Protein 1VL1 (pdb70)

CATH classification: 3.40.50.1360

Nearest PDB structures (foldseek):
  1vl1-assembly1_A  TM=1.005E+00  e=1.651E-48  Thermotoga maritima
  1y89-assembly1_B  TM=8.669E-01  e=1.149E-19  Vibrio cholerae O1 biovar El Tor str. N16961
  3nwp-assembly2_B  TM=8.724E-01  e=1.592E-18  Shewanella baltica OS223
  3lhi-assembly1_A  TM=8.347E-01  e=4.182E-16  Neisseria gonorrhoeae FA 1090
  3lwd-assembly1_A-2  TM=8.384E-01  e=3.255E-16  Chromohalobacter israelensis DSM 3043

Solvent-accessible surface area: 10159 Å² total; per-residue (Å²): 175,61,46,59,71,136,22,158,129,44,10,33,105,60,0,12,80,66,0,80,46,35,4,64,88,4,13,152,135,67,103,98,0,12,0,0,2,6,10,36,230,18,2,30,52,0,0,76,36,9,10,106,50,199,16,47,26,97,64,0,26,7,0,0,0,8,0,48,66,18,91,43,114,26,105,72,0,9,36,84,40,0,46,84,25,3,19,75,102,7,195,17,53,104,59,12,23,23,79,0,26,13,96,54,86,34,89,110,0,6,74,69,2,20,150,54,5,127,101,29,21,136,57,4,1,0,0,2,0,13,6,7,76,78,0,38,1,11,0,0,40,85,64,130,15,1,101,65,119,63,21,6,14,82,14,113,78,19,32,131,30,111,28,38,5,0,0,0,0,12,104,2,0,50,31,0,34,37,0,10,0,0,0,81,13,173,93,41,50,66,38,8,57,50,12,105,150,97,48,74,28,11,1,50,69,0,102,13,104,103,61,2,13,8,4,2,2,138

Radius of gyration: 15.94 Å; Cα contacts (8 Å, |Δi|>4): 458; chains: 1; bounding box: 30×39×43 Å

B-factor: mean 25.53, std 5.27, range [14.95, 61.48]

Secondary structure (DSSP, 8-state):
-EEEEEESS-HHHHHHHHHHHHHHHHHHH-S-EEEEE--STTHHHHHHHHTTS---GGGEEEEESEEESS-TTSTT-HHHHHIIIIITTS---GGGEE---TTS-HHHHHHHHHHHHHHH-SS-SEEEE---TTS-BTTB-SHHHHT-SSSEEE-SSBTTTTB-EEEE-HHHHTT-SEEEEEEESHHHHHHHHHHHTT---GGGG---SSEEEEEEE-

Sequence (218 aa):
KTVIYLLEDGYVDFVVEKIRTKMEKLLEEKDKIFVVLAGGRTPLPVYEKLAEQKFPWNRIHFFLSDERYVPLDSDQSNFRNINEVLFSRAKIPSGNVHYVDTSLPIEKACCEKYEREIRSATDQFDLAILGMGPDGHVASIFDLETGNKDNLVTFTDPSGDPKVPRVTLTFRALNTSLYVLFLIRGKEKINRLTEILKDTPLPAYFVRGKEKTVWFVGK

InterPro domains:
  IPR005900 6-phosphogluconolactonase, DevB-type [TIGR01198] (7-219)
  IPR005900 6-phosphogluconolactonase, DevB-type [cd01400] (14-218)
  IPR006148 Glucosamine/galactosamine-6-phosphate isomerase [PF01182] (14-216)
  IPR037171 NagB/RpiA transferase-like [SSF100950] (12-218)
  IPR039104 6-phosphogluconolactonase [PTHR11054] (20-219)

Foldseek 3Di:
DEAEAEDADPQLVVVLVVVVVLVVVVVVPDQAAEEEEEADDFCLSNQLVNQVDDDPQQRYAYEYQKFFLDDCCDPRTRNNSSCVRHVVRHVHDPLRYAYFDSVDDQVVSQVVSLVSVVVVDPAHAEYEWEADLQLDTFPCQDLCQQPDPGQKDKDQQDDVVRGIMIGGHLVNQASYQEYEYEEEDDSVVVVVVCLVVVNVRPNVSGAHPNYYYYRYYD

Structure (mmCIF, N/CA/C/O backbone):
data_1VL1
#
_entry.id   1VL1
#
_cell.length_a   37.733
_cell.length_b   75.146
_cell.length_c   148.443
_cell.angle_alpha   90.00
_cell.angle_beta   90.00
_cell.angle_gamma   90.00
#
_symmetry.space_group_name_H-M   'C 2 2 21'
#
loop_
_entity.id
_entity.type
_entity.pdbx_description
1 polymer 6-phosphogluconolactonase
2 non-polymer 'CITRIC ACID'
3 water water
#
loop_
_atom_site.group_PDB
_atom_site.id
_atom_site.type_symbol
_atom_site.label_atom_id
_atom_site.label_alt_id
_atom_site.label_comp_id
_atom_site.label_asym_id
_atom_site.label_entity_id
_atom_site.label_seq_id
_atom_site.pdbx_PDB_ins_code
_atom_site.Cartn_x
_atom_site.Cartn_y
_atom_site.Cartn_z
_atom_site.occupancy
_atom_site.B_iso_or_equiv
_atom_site.auth_seq_id
_atom_site.auth_comp_id
_atom_site.auth_asym_id
_atom_site.auth_atom_id
_atom_site.pdbx_PDB_model_num
ATOM 1 N N . LYS A 1 15 ? -9.050 18.899 31.279 1.00 34.34 3 LYS A N 1
ATOM 2 C CA . LYS A 1 15 ? -8.428 19.766 32.301 1.00 33.72 3 LYS A CA 1
ATOM 3 C C . LYS A 1 15 ? -7.043 20.214 31.805 1.00 30.92 3 LYS A C 1
ATOM 4 O O . LYS A 1 15 ? -6.584 19.814 30.724 1.00 31.58 3 LYS A O 1
ATOM 10 N N . THR A 1 16 ? -6.414 21.082 32.592 1.00 28.02 4 THR A N 1
ATOM 11 C CA . THR A 1 16 ? -5.062 21.548 32.321 1.00 26.05 4 THR A CA 1
ATOM 12 C C . THR A 1 16 ? -4.200 21.135 33.508 1.00 24.05 4 THR A C 1
ATOM 13 O O . THR A 1 16 ? -4.636 21.269 34.655 1.00 23.10 4 THR A O 1
ATOM 17 N N . VAL A 1 17 ? -2.988 20.668 33.223 1.00 21.35 5 VAL A N 1
ATOM 18 C CA . VAL A 1 17 ? -1.990 20.349 34.246 1.00 20.27 5 VAL A CA 1
ATOM 19 C C . VAL A 1 17 ? -0.742 21.179 33.950 1.00 20.61 5 VAL A C 1
ATOM 20 O O . VAL A 1 17 ? -0.369 21.316 32.800 1.00 21.78 5 VAL A O 1
ATOM 24 N N . ILE A 1 18 ? -0.177 21.819 34.989 1.00 18.14 6 ILE A N 1
ATOM 25 C CA . ILE A 1 18 ? 1.065 22.569 34.888 1.00 19.17 6 ILE A CA 1
ATOM 26 C C . ILE A 1 18 ? 2.102 21.966 35.848 1.00 18.97 6 ILE A C 1
ATOM 27 O O . ILE A 1 18 ? 1.855 21.831 37.019 1.00 18.62 6 ILE A O 1
ATOM 32 N N . TYR A 1 19 ? 3.249 21.566 35.276 1.00 19.25 7 TYR A N 1
ATOM 33 C CA . TYR A 1 19 ? 4.401 21.090 36.025 1.00 20.13 7 TYR A CA 1
ATOM 34 C C . TYR A 1 19 ? 5.393 22.217 36.103 1.00 20.94 7 TYR A C 1
ATOM 35 O O . TYR A 1 19 ? 5.782 22.709 35.045 1.00 19.17 7 TYR A O 1
ATOM 44 N N . LEU A 1 20 ? 5.815 22.573 37.308 1.00 21.97 8 LEU A N 1
ATOM 45 C CA . LEU A 1 20 ? 6.814 23.599 37.553 1.00 22.93 8 LEU A CA 1
ATOM 46 C C . LEU A 1 20 ? 8.084 22.874 37.963 1.00 23.67 8 LEU A C 1
ATOM 47 O O . LEU A 1 20 ? 8.118 22.222 39.008 1.00 22.07 8 LEU A O 1
ATOM 52 N N . LEU A 1 21 ? 9.116 23.018 37.138 1.00 25.71 9 LEU A N 1
ATOM 53 C CA . LEU A 1 21 ? 10.362 22.280 37.251 1.00 28.26 9 LEU A CA 1
ATOM 54 C C . LEU A 1 21 ? 11.531 23.241 37.508 1.00 29.84 9 LEU A C 1
ATOM 55 O O . LEU A 1 21 ? 11.639 24.289 36.880 1.00 30.09 9 LEU A O 1
ATOM 60 N N . GLU A 1 22 ? 12.405 22.817 38.391 1.00 32.04 10 GLU A N 1
ATOM 61 C CA . GLU A 1 22 ? 13.532 23.610 38.885 1.00 34.04 10 GLU A CA 1
ATOM 62 C C . GLU A 1 22 ? 14.869 23.065 38.379 1.00 34.12 10 GLU A C 1
ATOM 63 O O . GLU A 1 22 ? 15.900 23.764 38.431 1.00 35.68 10 GLU A O 1
ATOM 69 N N . ASP A 1 23 ? 14.858 21.800 37.970 1.00 32.47 11 ASP A N 1
ATOM 70 C CA . ASP A 1 23 ? 16.053 21.048 37.686 1.00 31.16 11 ASP A CA 1
ATOM 71 C C . ASP A 1 23 ? 15.680 19.824 36.852 1.00 29.62 11 ASP A C 1
ATOM 72 O O . ASP A 1 23 ? 14.584 19.301 36.978 1.00 30.15 11 ASP A O 1
ATOM 77 N N . GLY A 1 24 ? 16.569 19.375 35.979 1.00 27.24 12 GLY A N 1
ATOM 78 C CA . GLY A 1 24 ? 16.296 18.220 35.126 1.00 26.36 12 GLY A CA 1
ATOM 79 C C . GLY A 1 24 ? 15.143 18.392 34.144 1.00 25.61 12 GLY A C 1
ATOM 80 O O . GLY A 1 24 ? 14.434 17.425 33.839 1.00 23.65 12 GLY A O 1
ATOM 81 N N . TYR A 1 25 ? 15.015 19.590 33.577 1.00 24.52 13 TYR A N 1
ATOM 82 C CA . TYR A 1 25 ? 13.852 19.920 32.746 1.00 24.26 13 TYR A CA 1
ATOM 83 C C . TYR A 1 25 ? 13.739 18.960 31.573 1.00 24.34 13 TYR A C 1
ATOM 84 O O . TYR A 1 25 ? 12.712 18.307 31.370 1.00 24.52 13 TYR A O 1
ATOM 93 N N . VAL A 1 26 ? 14.780 18.921 30.744 1.00 24.25 14 VAL A N 1
ATOM 94 C CA . VAL A 1 26 ? 14.706 18.135 29.546 1.00 24.09 14 VAL A CA 1
ATOM 95 C C . VAL A 1 26 ? 14.437 16.664 29.841 1.00 24.18 14 VAL A C 1
ATOM 96 O O . VAL A 1 26 ? 13.603 16.052 29.171 1.00 23.28 14 VAL A O 1
ATOM 100 N N . ASP A 1 27 ? 15.177 16.082 30.785 1.00 24.16 15 ASP A N 1
ATOM 101 C CA . ASP A 1 27 ? 14.969 14.682 31.146 1.00 25.31 15 ASP A CA 1
ATOM 102 C C . ASP A 1 27 ? 13.539 14.399 31.601 1.00 24.63 15 ASP A C 1
ATOM 103 O O . ASP A 1 27 ? 12.957 13.423 31.200 1.00 24.60 15 ASP A O 1
ATOM 108 N N . PHE A 1 28 ? 12.966 15.299 32.386 1.00 23.93 16 PHE A N 1
ATOM 109 C CA . PHE A 1 28 ? 11.612 15.102 32.876 1.00 23.65 16 PHE A CA 1
ATOM 110 C C . PHE A 1 28 ? 10.624 15.142 31.732 1.00 23.45 16 PHE A C 1
ATOM 111 O O . PHE A 1 28 ? 9.749 14.272 31.604 1.00 24.89 16 PHE A O 1
ATOM 119 N N . VAL A 1 29 ? 10.738 16.155 30.885 1.00 22.82 17 VAL A N 1
ATOM 120 C CA . VAL A 1 29 ? 9.856 16.247 29.737 1.00 21.63 17 VAL A CA 1
ATOM 121 C C . VAL A 1 29 ? 9.951 15.021 28.806 1.00 23.21 17 VAL A C 1
ATOM 122 O O . VAL A 1 29 ? 8.951 14.469 28.349 1.00 23.44 17 VAL A O 1
ATOM 126 N N . VAL A 1 30 ? 11.161 14.608 28.511 1.00 23.04 18 VAL A N 1
ATOM 127 C CA . VAL A 1 30 ? 11.339 13.481 27.610 1.00 23.66 18 VAL A CA 1
ATOM 128 C C . VAL A 1 30 ? 10.672 12.228 28.206 1.00 23.48 18 VAL A C 1
ATOM 129 O O . VAL A 1 30 ? 9.994 11.514 27.501 1.00 24.22 18 VAL A O 1
ATOM 133 N N . GLU A 1 31 ? 10.836 12.003 29.498 1.00 24.77 19 GLU A N 1
ATOM 134 C CA . GLU A 1 31 ? 10.227 10.850 30.193 1.00 24.13 19 GLU A CA 1
ATOM 135 C C . GLU A 1 31 ? 8.689 10.888 30.116 1.00 25.02 19 GLU A C 1
ATOM 136 O O . GLU A 1 31 ? 8.044 9.875 29.873 1.00 24.17 19 GLU A O 1
ATOM 142 N N . LYS A 1 32 ? 8.100 12.063 30.339 1.00 25.12 20 LYS A N 1
ATOM 143 C CA . LYS A 1 32 ? 6.653 12.219 30.223 1.00 25.87 20 LYS A CA 1
ATOM 144 C C . LYS A 1 32 ? 6.164 11.958 28.806 1.00 25.24 20 LYS A C 1
ATOM 145 O O . LYS A 1 32 ? 5.147 11.280 28.596 1.00 24.45 20 LYS A O 1
ATOM 151 N N . ILE A 1 33 ? 6.895 12.480 27.824 1.00 25.02 21 ILE A N 1
ATOM 152 C CA . ILE A 1 33 ? 6.529 12.259 26.424 1.00 25.54 21 ILE A CA 1
ATOM 153 C C . ILE A 1 33 ? 6.707 10.788 26.063 1.00 25.25 21 ILE A C 1
ATOM 154 O O . ILE A 1 33 ? 5.843 10.163 25.438 1.00 25.41 21 ILE A O 1
ATOM 159 N N . ARG A 1 34 ? 7.813 10.220 26.468 1.00 26.84 22 ARG A N 1
ATOM 160 C CA . ARG A 1 34 ? 8.022 8.798 26.221 1.00 27.01 22 ARG A CA 1
ATOM 161 C C . ARG A 1 34 ? 6.846 7.975 26.723 1.00 26.95 22 ARG A C 1
ATOM 162 O O . ARG A 1 34 ? 6.330 7.101 25.996 1.00 26.13 22 ARG A O 1
ATOM 170 N N . THR A 1 35 ? 6.466 8.212 27.982 1.00 26.32 23 THR A N 1
ATOM 171 C CA . THR A 1 35 ? 5.402 7.439 28.620 1.00 26.61 23 THR A CA 1
ATOM 172 C C . THR A 1 35 ? 4.092 7.554 27.858 1.00 26.44 23 THR A C 1
ATOM 173 O O . THR A 1 35 ? 3.411 6.543 27.631 1.00 26.97 23 THR A O 1
ATOM 177 N N . LYS A 1 36 ? 3.778 8.774 27.431 1.00 26.42 24 LYS A N 1
ATOM 178 C CA . LYS A 1 36 ? 2.542 9.032 26.702 1.00 27.35 24 LYS A CA 1
ATOM 179 C C . LYS A 1 36 ? 2.528 8.360 25.351 1.00 27.35 24 LYS A C 1
ATOM 180 O O . LYS A 1 36 ? 1.538 7.757 24.975 1.00 27.55 24 LYS A O 1
ATOM 186 N N . MET A 1 37 ? 3.638 8.475 24.629 1.00 26.48 25 MET A N 1
ATOM 187 C CA . MET A 1 37 ? 3.765 7.878 23.313 1.00 26.12 25 MET A CA 1
ATOM 188 C C . MET A 1 37 ? 3.673 6.371 23.420 1.00 24.57 25 MET A C 1
ATOM 189 O O . MET A 1 37 ? 3.038 5.717 22.608 1.00 26.00 25 MET A O 1
ATOM 194 N N . GLU A 1 38 ? 4.321 5.798 24.419 1.00 24.52 26 GLU A N 1
ATOM 195 C CA . GLU A 1 38 ? 4.233 4.356 24.624 1.00 24.32 26 GLU A CA 1
ATOM 196 C C . GLU A 1 38 ? 2.810 3.895 24.973 1.00 24.52 26 GLU A C 1
ATOM 197 O O . GLU A 1 38 ? 2.348 2.854 24.488 1.00 22.27 26 GLU A O 1
ATOM 203 N N . LYS A 1 39 ? 2.107 4.664 25.794 1.00 24.17 27 LYS A N 1
ATOM 204 C CA . LYS A 1 39 ? 0.691 4.378 26.054 1.00 26.12 27 LYS A CA 1
ATOM 205 C C . LYS A 1 39 ? -0.148 4.421 24.757 1.00 24.18 27 LYS A C 1
ATOM 206 O O . LYS A 1 39 ? -0.957 3.535 24.501 1.00 27.13 27 LYS A O 1
ATOM 212 N N . LEU A 1 40 ? 0.091 5.429 23.936 1.00 24.57 28 LEU A N 1
ATOM 213 C CA . LEU A 1 40 ? -0.676 5.612 22.707 1.00 23.49 28 LEU A CA 1
ATOM 214 C C . LEU A 1 40 ? -0.470 4.388 21.826 1.00 24.60 28 LEU A C 1
ATOM 215 O O . LEU A 1 40 ? -1.422 3.810 21.325 1.00 24.04 28 LEU A O 1
ATOM 220 N N . LEU A 1 41 ? 0.780 3.944 21.728 1.00 23.95 29 LEU A N 1
ATOM 221 C CA . LEU A 1 41 ? 1.118 2.771 20.912 1.00 25.18 29 LEU A CA 1
ATOM 222 C C . LEU A 1 41 ? 0.606 1.438 21.435 1.00 26.18 29 LEU A C 1
ATOM 223 O O . LEU A 1 41 ? 0.535 0.474 20.677 1.00 25.16 29 LEU A O 1
ATOM 228 N N . GLU A 1 42 ? 0.227 1.339 22.713 1.00 28.02 30 GLU A N 1
ATOM 229 C CA . GLU A 1 42 ? -0.431 0.130 23.204 1.00 29.96 30 GLU A CA 1
ATOM 230 C C . GLU A 1 42 ? -1.847 0.038 22.649 1.00 29.86 30 GLU A C 1
ATOM 231 O O . GLU A 1 42 ? -2.387 -1.053 22.501 1.00 31.34 30 GLU A O 1
ATOM 237 N N . GLU A 1 43 ? -2.431 1.195 22.361 1.00 29.83 31 GLU A N 1
ATOM 238 C CA . GLU A 1 43 ? -3.825 1.324 21.961 1.00 30.87 31 GLU A CA 1
ATOM 239 C C . GLU A 1 43 ? -4.034 1.337 20.446 1.00 30.02 31 GLU A C 1
ATOM 240 O O . GLU A 1 43 ? -5.079 0.892 19.959 1.00 29.30 31 GLU A O 1
ATOM 246 N N . LYS A 1 44 ? -3.058 1.890 19.716 1.00 28.22 32 LYS A N 1
ATOM 247 C CA . LYS A 1 44 ? -3.202 2.219 18.302 1.00 28.42 32 LYS A CA 1
ATOM 248 C C . LYS A 1 44 ? -1.993 1.802 17.504 1.00 26.96 32 LYS A C 1
ATOM 249 O O . LYS A 1 44 ? -0.868 1.983 17.937 1.00 26.62 32 LYS A O 1
ATOM 255 N N . ASP A 1 45 ? -2.228 1.359 16.289 1.00 25.86 33 ASP A N 1
ATOM 256 C CA . ASP A 1 45 ? -1.165 0.897 15.410 1.00 26.46 33 ASP A CA 1
ATOM 257 C C . ASP A 1 45 ? -0.289 2.066 14.997 1.00 25.28 33 ASP A C 1
ATOM 258 O O . ASP A 1 45 ? 0.930 1.934 14.982 1.00 26.39 33 ASP A O 1
ATOM 263 N N . LYS A 1 46 ? -0.900 3.198 14.667 1.00 23.31 34 LYS A N 1
ATOM 264 C CA . LYS A 1 46 ? -0.150 4.380 14.225 1.00 23.11 34 LYS A CA 1
ATOM 265 C C . LYS A 1 46 ? -0.510 5.555 15.112 1.00 21.86 34 LYS A C 1
ATOM 266 O O . LYS A 1 46 ? -1.669 5.704 15.506 1.00 22.13 34 LYS A O 1
ATOM 272 N N . ILE A 1 47 ? 0.463 6.379 15.415 1.00 20.08 35 ILE A N 1
ATOM 273 C CA . ILE A 1 47 ? 0.162 7.600 16.148 1.00 21.27 35 ILE A CA 1
ATOM 274 C C . ILE A 1 47 ? 0.621 8.813 15.350 1.00 21.41 35 ILE A C 1
ATOM 275 O O . ILE A 1 47 ? 1.561 8.710 14.520 1.00 20.34 35 ILE A O 1
ATOM 280 N N . PHE A 1 48 ? -0.019 9.965 15.618 1.00 19.27 36 PHE A N 1
ATOM 281 C CA . PHE A 1 48 ? 0.202 11.164 14.852 1.00 19.68 36 PHE A CA 1
ATOM 282 C C . PHE A 1 48 ? 0.568 12.285 15.796 1.00 20.25 36 PHE A C 1
ATOM 283 O O . PHE A 1 48 ? -0.207 12.599 16.736 1.00 22.89 36 PHE A O 1
ATOM 291 N N . VAL A 1 49 ? 1.761 12.815 15.576 1.00 20.96 37 VAL A N 1
ATOM 292 C CA . VAL A 1 49 ? 2.399 13.797 16.471 1.00 21.01 37 VAL A CA 1
ATOM 293 C C . VAL A 1 49 ? 2.760 15.106 15.750 1.00 22.14 37 VAL A C 1
ATOM 294 O O . VAL A 1 49 ? 3.478 15.107 14.775 1.00 22.64 37 VAL A O 1
ATOM 298 N N . VAL A 1 50 ? 2.260 16.242 16.277 1.00 21.84 38 VAL A N 1
ATOM 299 C CA . VAL A 1 50 ? 2.554 17.594 15.794 1.00 21.97 38 VAL A CA 1
ATOM 300 C C . VAL A 1 50 ? 3.742 18.143 16.599 1.00 22.77 38 VAL A C 1
ATOM 301 O O . VAL A 1 50 ? 3.776 17.972 17.835 1.00 22.34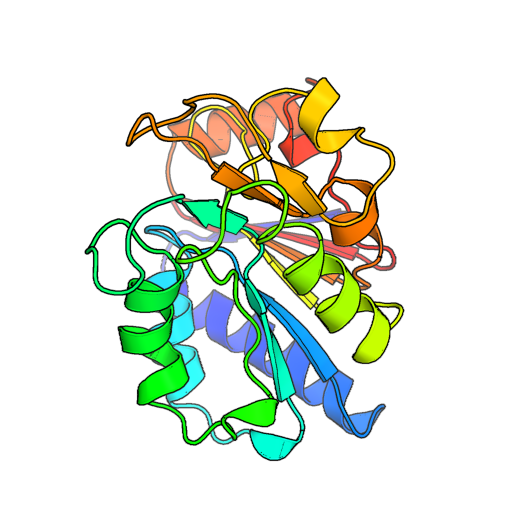 38 VAL A O 1
ATOM 305 N N . LEU A 1 51 ? 4.728 18.704 15.894 1.00 22.51 39 LEU A N 1
ATOM 306 C CA . LEU A 1 51 ? 5.938 19.268 16.522 1.00 22.39 39 LEU A CA 1
ATOM 307 C C . LEU A 1 51 ? 6.132 20.741 16.167 1.00 23.24 39 LEU A C 1
ATOM 308 O O . LEU A 1 51 ? 6.157 21.091 14.987 1.00 23.39 39 LEU A O 1
ATOM 313 N N . ALA A 1 52 ? 6.337 21.582 17.191 1.00 22.84 40 ALA A N 1
ATOM 314 C CA . ALA A 1 52 ? 6.815 22.936 17.019 1.00 23.58 40 ALA A CA 1
ATOM 315 C C . ALA A 1 52 ? 8.330 22.907 16.888 1.00 23.57 40 ALA A C 1
ATOM 316 O O . ALA A 1 52 ? 9.021 22.025 17.436 1.00 24.74 40 ALA A O 1
ATOM 318 N N . GLY A 1 53 ? 8.889 23.911 16.229 1.00 23.92 41 GLY A N 1
ATOM 319 C CA . GLY A 1 53 ? 10.320 24.149 16.320 1.00 24.51 41 GLY A CA 1
ATOM 320 C C . GLY A 1 53 ? 10.637 25.039 17.527 1.00 25.15 41 GLY A C 1
ATOM 321 O O . GLY A 1 53 ? 9.866 25.115 18.496 1.00 26.21 41 GLY A O 1
ATOM 322 N N . GLY A 1 54 ? 11.785 25.677 17.490 1.00 26.36 42 GLY A N 1
ATOM 323 C CA . GLY A 1 54 ? 12.180 26.653 18.486 1.00 26.81 42 GLY A CA 1
ATOM 324 C C . GLY A 1 54 ? 13.106 26.134 19.547 1.00 26.65 42 GLY A C 1
ATOM 325 O O . GLY A 1 54 ? 13.364 24.946 19.662 1.00 25.16 42 GLY A O 1
ATOM 326 N N . ARG A 1 55 ? 13.573 27.055 20.363 1.00 26.93 43 ARG A N 1
ATOM 327 C CA . ARG A 1 55 ? 14.704 26.768 21.231 1.00 28.84 43 ARG A CA 1
ATOM 328 C C . ARG A 1 55 ? 14.389 25.814 22.337 1.00 27.01 43 ARG A C 1
ATOM 329 O O . ARG A 1 55 ? 15.291 25.144 22.813 1.00 27.66 43 ARG A O 1
ATOM 337 N N . THR A 1 56 ? 13.132 25.750 22.782 1.00 26.40 44 THR A N 1
ATOM 338 C CA . THR A 1 56 ? 12.823 24.814 23.849 1.00 24.89 44 THR A CA 1
ATOM 339 C C . THR A 1 56 ? 12.527 23.371 23.422 1.00 23.65 44 THR A C 1
ATOM 340 O O . THR A 1 56 ? 13.049 22.465 24.048 1.00 23.92 44 THR A O 1
ATOM 344 N N . PRO A 1 57 ? 11.675 23.132 22.433 1.00 22.96 45 PRO A N 1
ATOM 345 C CA . PRO A 1 57 ? 11.444 21.771 21.956 1.00 23.46 45 PRO A CA 1
ATOM 346 C C . PRO A 1 57 ? 12.666 21.039 21.376 1.00 23.21 45 PRO A C 1
ATOM 347 O O . PRO A 1 57 ? 12.775 19.827 21.515 1.00 22.36 45 PRO A O 1
ATOM 351 N N . LEU A 1 58 ? 13.546 21.752 20.699 1.00 24.44 46 LEU A N 1
ATOM 352 C CA . LEU A 1 58 ? 14.610 21.060 19.962 1.00 23.92 46 LEU A CA 1
ATOM 353 C C . LEU A 1 58 ? 15.482 20.159 20.840 1.00 23.21 46 LEU A C 1
ATOM 354 O O . LEU A 1 58 ? 15.713 18.990 20.457 1.00 22.72 46 LEU A O 1
ATOM 359 N N . PRO A 1 59 ? 15.959 20.619 22.003 1.00 23.42 47 PRO A N 1
ATOM 360 C CA . PRO A 1 59 ? 16.727 19.745 22.876 1.00 22.83 47 PRO A CA 1
ATOM 361 C C . PRO A 1 59 ? 15.932 18.548 23.352 1.00 22.05 47 PRO A C 1
ATOM 362 O O . PRO A 1 59 ? 16.502 17.490 23.582 1.00 22.06 47 PRO A O 1
ATOM 366 N N . VAL A 1 60 ? 14.634 18.726 23.559 1.00 22.29 48 VAL A N 1
ATOM 367 C CA . VAL A 1 60 ? 13.775 17.593 23.889 1.00 21.51 48 VAL A CA 1
ATOM 368 C C . VAL A 1 60 ? 13.716 16.564 22.770 1.00 21.89 48 VAL A C 1
ATOM 369 O O . VAL A 1 60 ? 13.894 15.378 22.987 1.00 21.79 48 VAL A O 1
ATOM 373 N N . TYR A 1 61 ? 13.555 17.020 21.544 1.00 21.15 49 TYR A N 1
ATOM 374 C CA . TYR A 1 61 ? 13.542 16.101 20.379 1.00 20.99 49 TYR A CA 1
ATOM 375 C C . TYR A 1 61 ? 14.850 15.360 20.247 1.00 21.48 49 TYR A C 1
ATOM 376 O O . TYR A 1 61 ? 14.882 14.163 19.848 1.00 21.64 49 TYR A O 1
ATOM 385 N N . GLU A 1 62 ? 15.935 16.059 20.542 1.00 22.46 50 GLU A N 1
ATOM 386 C CA . GLU A 1 62 ? 17.284 15.490 20.398 1.00 24.09 50 GLU A CA 1
ATOM 387 C C . GLU A 1 62 ? 17.425 14.229 21.276 1.00 22.72 50 GLU A C 1
ATOM 388 O O . GLU A 1 62 ? 17.998 13.242 20.849 1.00 21.73 50 GLU A O 1
ATOM 394 N N . LYS A 1 63 ? 16.859 14.277 22.493 1.00 22.54 51 LYS A N 1
ATOM 395 C CA . LYS A 1 63 ? 16.878 13.124 23.408 1.00 23.65 51 LYS A CA 1
ATOM 396 C C . LYS A 1 63 ? 15.810 12.105 23.020 1.00 23.62 51 LYS A C 1
ATOM 397 O O . LYS A 1 63 ? 16.098 10.907 23.100 1.00 24.17 51 LYS A O 1
ATOM 400 N N . LEU A 1 64 ? 14.633 12.560 22.578 1.00 24.11 52 LEU A N 1
ATOM 401 C CA . LEU A 1 64 ? 13.576 11.624 22.108 1.00 24.78 52 LEU A CA 1
ATOM 402 C C . LEU A 1 64 ? 14.078 10.756 20.971 1.00 24.49 52 LEU A C 1
ATOM 403 O O . LEU A 1 64 ? 13.785 9.570 20.905 1.00 24.71 52 LEU A O 1
ATOM 408 N N . ALA A 1 65 ? 14.904 11.340 20.103 1.00 22.32 53 ALA A N 1
ATOM 409 C CA . ALA A 1 65 ? 15.445 10.609 18.954 1.00 22.57 53 ALA A CA 1
ATOM 410 C C . ALA A 1 65 ? 16.269 9.409 19.339 1.00 22.54 53 ALA A C 1
ATOM 411 O O . ALA A 1 65 ? 16.469 8.518 18.511 1.00 23.48 53 ALA A O 1
ATOM 413 N N . GLU A 1 66 ? 16.753 9.406 20.570 1.00 22.96 54 GLU A N 1
ATOM 414 C CA . GLU A 1 66 ? 17.588 8.346 21.092 1.00 25.11 54 GLU A CA 1
ATOM 415 C C . GLU A 1 66 ? 16.782 7.201 21.727 1.00 24.69 54 GLU A C 1
ATOM 416 O O . GLU A 1 66 ? 17.350 6.165 22.052 1.00 25.65 54 GLU A O 1
ATOM 422 N N . GLN A 1 67 ? 15.467 7.367 21.874 1.00 25.04 55 GLN A N 1
ATOM 423 C CA . GLN A 1 67 ? 14.654 6.353 22.542 1.00 25.03 55 GLN A CA 1
ATOM 424 C C . GLN A 1 67 ? 14.373 5.218 21.546 1.00 24.51 55 GLN A C 1
ATOM 425 O O . GLN A 1 67 ? 14.320 5.469 20.356 1.00 25.91 55 GLN A O 1
ATOM 431 N N . LYS A 1 68 ? 14.163 3.998 22.035 1.00 23.71 56 LYS A N 1
ATOM 432 C CA . LYS A 1 68 ? 13.821 2.856 21.190 1.00 23.88 56 LYS A CA 1
ATOM 433 C C . LYS A 1 68 ? 12.288 2.835 21.060 1.00 23.57 56 LYS A C 1
ATOM 434 O O . LYS A 1 68 ? 11.576 2.207 21.839 1.00 23.81 56 LYS A O 1
ATOM 440 N N . PHE A 1 69 ? 11.811 3.578 20.077 1.00 22.87 57 PHE A N 1
ATOM 441 C CA . PHE A 1 69 ? 10.418 3.535 19.610 1.00 22.54 57 PHE A CA 1
ATOM 442 C C . PHE A 1 69 ? 10.345 2.751 18.317 1.00 21.26 57 PHE A C 1
ATOM 443 O O . PHE A 1 69 ? 11.378 2.603 17.594 1.00 19.89 57 PHE A O 1
ATOM 451 N N . PRO A 1 70 ? 9.165 2.209 17.998 1.00 20.25 58 PRO A N 1
ATOM 452 C CA . PRO A 1 70 ? 8.950 1.661 16.688 1.00 20.00 58 PRO A CA 1
ATOM 453 C C . PRO A 1 70 ? 8.616 2.824 15.754 1.00 19.78 58 PRO A C 1
ATOM 454 O O . PRO A 1 70 ? 7.453 3.153 15.549 1.00 18.91 58 PRO A O 1
ATOM 458 N N . TRP A 1 71 ? 9.646 3.462 15.198 1.00 19.51 59 TRP A N 1
ATOM 459 C CA . TRP A 1 71 ? 9.454 4.723 14.494 1.00 20.20 59 TRP A CA 1
ATOM 460 C C . TRP A 1 71 ? 8.565 4.625 13.292 1.00 18.25 59 TRP A C 1
ATOM 461 O O . TRP A 1 71 ? 8.024 5.654 12.877 1.00 21.04 59 TRP A O 1
ATOM 472 N N . ASN A 1 72 ? 8.531 3.473 12.643 1.00 18.03 60 ASN A N 1
ATOM 473 C CA . ASN A 1 72 ? 7.591 3.258 11.543 1.00 18.83 60 ASN A CA 1
ATOM 474 C C . ASN A 1 72 ? 6.126 3.431 11.905 1.00 18.72 60 ASN A C 1
ATOM 475 O O . ASN A 1 72 ? 5.295 3.576 11.022 1.00 19.43 60 ASN A O 1
ATOM 480 N N . ARG A 1 73 ? 5.797 3.396 13.186 1.00 18.24 61 ARG A N 1
ATOM 481 C CA . ARG A 1 73 ? 4.389 3.558 13.640 1.00 17.90 61 ARG A CA 1
ATOM 482 C C . ARG A 1 73 ? 4.133 4.989 14.071 1.00 19.25 61 ARG A C 1
ATOM 483 O O . ARG A 1 73 ? 3.031 5.321 14.502 1.00 20.81 61 ARG A O 1
ATOM 491 N N . ILE A 1 74 ? 5.126 5.863 13.970 1.00 19.27 62 ILE A N 1
ATOM 492 C CA . ILE A 1 74 ? 4.952 7.237 14.429 1.00 18.68 62 ILE A CA 1
ATOM 493 C C . ILE A 1 74 ? 5.029 8.212 13.283 1.00 20.90 62 ILE A C 1
ATOM 494 O O . ILE A 1 74 ? 6.008 8.218 12.554 1.00 20.00 62 ILE A O 1
ATOM 499 N N . HIS A 1 75 ? 3.970 9.003 13.100 1.00 21.26 63 HIS A N 1
ATOM 500 C CA . HIS A 1 75 ? 3.917 10.037 12.022 1.00 20.71 63 HIS A CA 1
ATOM 501 C C . HIS A 1 75 ? 4.054 11.421 12.586 1.00 22.63 63 HIS A C 1
ATOM 502 O O . HIS A 1 75 ? 3.374 11.761 13.580 1.00 22.71 63 HIS A O 1
ATOM 509 N N . PHE A 1 76 ? 4.917 12.239 11.972 1.00 22.95 64 PHE A N 1
ATOM 510 C CA . PHE A 1 76 ? 5.226 13.549 12.527 1.00 22.75 64 PHE A CA 1
ATOM 511 C C . PHE A 1 76 ? 4.784 14.675 11.556 1.00 22.37 64 PHE A C 1
ATOM 512 O O . PHE A 1 76 ? 4.917 14.522 10.366 1.00 24.34 64 PHE A O 1
ATOM 520 N N . PHE A 1 77 ? 4.309 15.777 12.127 1.00 21.44 65 PHE A N 1
ATOM 521 C CA . PHE A 1 77 ? 3.858 16.930 11.377 1.00 23.09 65 PHE A CA 1
ATOM 522 C C . PHE A 1 77 ? 4.416 18.180 11.985 1.00 23.04 65 PHE A C 1
ATOM 523 O O . PHE A 1 77 ? 4.379 18.330 13.204 1.00 26.01 65 PHE A O 1
ATOM 531 N N . LEU A 1 78 ? 4.952 19.114 11.209 1.00 23.04 66 LEU A N 1
ATOM 532 C CA . LEU A 1 78 ? 5.288 20.424 11.783 1.00 21.63 66 LEU A CA 1
ATOM 533 C C . LEU A 1 78 ? 4.062 21.244 12.148 1.00 20.85 66 LEU A C 1
ATOM 534 O O . LEU A 1 78 ? 3.095 21.255 11.385 1.00 22.45 66 LEU A O 1
ATOM 539 N N . SER A 1 79 ? 4.120 22.020 13.227 1.00 22.20 67 SER A N 1
ATOM 540 C CA . SER A 1 79 ? 3.012 22.881 13.612 1.00 23.10 67 SER A CA 1
ATOM 541 C C . SER A 1 79 ? 2.985 24.122 12.692 1.00 22.57 67 SER A C 1
ATOM 542 O O . SER A 1 79 ? 1.951 24.747 12.546 1.00 23.42 67 SER A O 1
ATOM 545 N N . ASP A 1 80 ? 4.129 24.500 12.170 1.00 22.00 68 ASP A N 1
ATOM 546 C CA . ASP A 1 80 ? 4.262 25.679 11.369 1.00 21.53 68 ASP A CA 1
ATOM 547 C C . ASP A 1 80 ? 5.634 25.704 10.699 1.00 22.06 68 ASP A C 1
ATOM 548 O O . ASP A 1 80 ? 6.570 25.015 11.081 1.00 22.82 68 ASP A O 1
ATOM 553 N N . GLU A 1 81 ? 5.760 26.585 9.743 1.00 21.26 69 GLU A N 1
ATOM 554 C CA . GLU A 1 81 ? 7.042 26.735 9.057 1.00 21.45 69 GLU A CA 1
ATOM 555 C C . GLU A 1 81 ? 7.230 28.189 8.634 1.00 21.78 69 GLU A C 1
ATOM 556 O O . GLU A 1 81 ? 6.306 28.877 8.238 1.00 23.64 69 GLU A O 1
ATOM 562 N N . ARG A 1 82 ? 8.472 28.632 8.743 1.00 21.57 70 ARG A N 1
ATOM 563 C CA . ARG A 1 82 ? 8.893 29.913 8.206 1.00 21.14 70 ARG A CA 1
ATOM 564 C C . ARG A 1 82 ? 9.019 29.776 6.697 1.00 22.04 70 ARG A C 1
ATOM 565 O O . ARG A 1 82 ? 9.602 28.816 6.182 1.00 20.50 70 ARG A O 1
ATOM 573 N N . TYR A 1 83 ? 8.536 30.788 5.961 1.00 21.66 71 TYR A N 1
ATOM 574 C CA . TYR A 1 83 ? 8.495 30.733 4.492 1.00 23.01 71 TYR A CA 1
ATOM 575 C C . TYR A 1 83 ? 9.858 31.189 3.975 1.00 22.43 71 TYR A C 1
ATOM 576 O O . TYR A 1 83 ? 10.054 32.279 3.433 1.00 23.05 71 TYR A O 1
ATOM 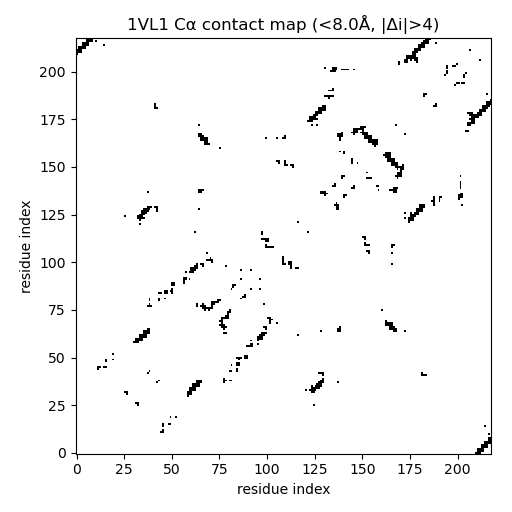585 N N . VAL A 1 84 ? 10.785 30.265 4.133 1.00 21.93 72 VAL A N 1
ATOM 586 C CA . VAL A 1 84 ? 12.158 30.380 3.715 1.00 22.44 72 VAL A CA 1
ATOM 587 C C . VAL A 1 84 ? 12.603 29.015 3.211 1.00 22.21 72 VAL A C 1
ATOM 588 O O . VAL A 1 84 ? 11.946 27.987 3.442 1.00 24.09 72 VAL A O 1
ATOM 592 N N . PRO A 1 85 ? 13.722 28.978 2.503 1.00 21.46 73 PRO A N 1
ATOM 593 C CA . PRO A 1 85 ? 14.204 27.684 2.001 1.00 21.58 73 PRO A CA 1
ATOM 594 C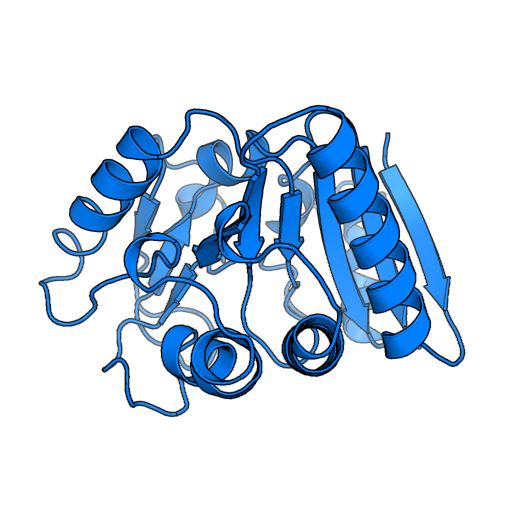 C . PRO A 1 85 ? 14.384 26.648 3.111 1.00 21.53 73 PRO A C 1
ATOM 595 O O . PRO A 1 85 ? 14.758 26.973 4.246 1.00 22.42 73 PRO A O 1
ATOM 599 N N . LEU A 1 86 ? 14.125 25.376 2.827 1.00 20.23 74 LEU A N 1
ATOM 600 C CA . LEU A 1 86 ? 14.160 24.324 3.824 1.00 20.99 74 LEU A CA 1
ATOM 601 C C . LEU A 1 86 ? 15.567 24.000 4.359 1.00 21.17 74 LEU A C 1
ATOM 602 O O . LEU A 1 86 ? 15.664 23.238 5.311 1.00 24.33 74 LEU A O 1
ATOM 607 N N . ASP A 1 87 ? 16.602 24.509 3.715 1.00 22.95 75 ASP A N 1
ATOM 608 C CA . ASP A 1 87 ? 17.970 24.368 4.236 1.00 23.92 75 ASP A CA 1
ATOM 609 C C . ASP A 1 87 ? 18.453 25.639 4.932 1.00 24.09 75 ASP A C 1
ATOM 610 O O . ASP A 1 87 ? 19.653 25.763 5.262 1.00 23.51 75 ASP A O 1
ATOM 615 N N . SER A 1 88 ? 17.528 26.555 5.190 1.00 22.53 76 SER A N 1
ATOM 616 C CA . SER A 1 88 ? 17.867 27.773 5.927 1.00 22.56 76 SER A CA 1
ATOM 617 C C . SER A 1 88 ? 17.965 27.445 7.413 1.00 22.56 76 SER A C 1
ATOM 618 O O . SER A 1 88 ? 17.184 26.680 7.915 1.00 22.99 76 SER A O 1
ATOM 621 N N . ASP A 1 89 ? 18.880 28.082 8.135 1.00 23.64 77 ASP A N 1
ATOM 622 C CA . ASP A 1 89 ? 18.904 27.843 9.609 1.00 23.92 77 ASP A CA 1
ATOM 623 C C . ASP A 1 89 ? 17.637 28.369 10.330 1.00 23.95 77 ASP A C 1
ATOM 624 O O . ASP A 1 89 ? 17.392 28.032 11.474 1.00 23.42 77 ASP A O 1
ATOM 629 N N . GLN A 1 90 ? 16.813 29.130 9.612 1.00 24.19 78 GLN A N 1
ATOM 630 C CA . GLN A 1 90 ? 15.526 29.637 10.104 1.00 24.22 78 GLN A CA 1
ATOM 631 C C . GLN A 1 90 ? 14.348 28.694 9.817 1.00 22.95 78 GLN A C 1
ATOM 632 O O . GLN A 1 90 ? 13.207 29.002 10.150 1.00 23.45 78 GLN A O 1
ATOM 638 N N . SER A 1 91 ? 14.626 27.556 9.169 1.00 22.19 79 SER A N 1
ATOM 639 C CA . SER A 1 91 ? 13.581 26.605 8.782 1.00 21.93 79 SER A CA 1
ATOM 640 C C . SER A 1 91 ? 13.373 25.697 9.972 1.00 20.66 79 SER A C 1
ATOM 641 O O . SER A 1 91 ? 14.346 25.162 10.516 1.00 22.10 79 SER A O 1
ATOM 644 N N . ASN A 1 92 ? 12.128 25.502 10.345 1.00 21.36 80 ASN A N 1
ATOM 645 C CA . ASN A 1 92 ? 11.785 24.512 11.335 1.00 21.18 80 ASN A CA 1
ATOM 646 C C . ASN A 1 92 ? 12.117 23.117 10.838 1.00 21.91 80 ASN A C 1
ATOM 647 O O . ASN A 1 92 ? 12.601 22.281 11.619 1.00 21.64 80 ASN A O 1
ATOM 652 N N . PHE A 1 93 ? 11.852 22.848 9.573 1.00 21.69 81 PHE A N 1
ATOM 653 C CA . PHE A 1 93 ? 12.219 21.542 9.010 1.00 22.23 81 PHE A CA 1
ATOM 654 C C . PHE A 1 93 ? 13.703 21.225 9.219 1.00 21.99 81 PHE A C 1
ATOM 655 O O . PHE A 1 93 ? 14.056 20.125 9.670 1.00 22.69 81 PHE A O 1
ATOM 663 N N . ARG A 1 94 ? 14.563 22.162 8.835 1.00 22.14 82 ARG A N 1
ATOM 664 C CA . ARG A 1 94 ? 16.001 21.922 8.940 1.00 22.19 82 ARG A CA 1
ATOM 665 C C . ARG A 1 94 ? 16.362 21.582 10.383 1.00 22.62 82 ARG A C 1
ATOM 666 O O . ARG A 1 94 ? 17.119 20.667 10.658 1.00 23.12 82 ARG A O 1
ATOM 674 N N . ASN A 1 95 ? 15.834 22.377 11.294 1.00 22.59 83 ASN A N 1
ATOM 675 C CA . ASN A 1 95 ? 16.233 22.235 12.713 1.00 22.73 83 ASN A CA 1
ATOM 676 C C . ASN A 1 95 ? 15.715 20.963 13.327 1.00 22.47 83 ASN A C 1
ATOM 677 O O . ASN A 1 95 ? 16.460 20.284 14.022 1.00 22.44 83 ASN A O 1
ATOM 682 N N . ILE A 1 96 ? 14.460 20.611 13.050 1.00 21.52 84 ILE A N 1
ATOM 683 C CA . ILE A 1 96 ? 13.919 19.338 13.530 1.00 21.50 84 ILE A CA 1
ATOM 684 C C . ILE A 1 96 ? 14.515 18.136 12.776 1.00 20.73 84 ILE A C 1
ATOM 685 O O . ILE A 1 96 ? 14.753 17.083 13.375 1.00 20.90 84 ILE A O 1
ATOM 690 N N . ASN A 1 97 ? 14.841 18.311 11.504 1.00 19.82 85 ASN A N 1
ATOM 691 C CA . ASN A 1 97 ? 15.587 17.262 10.776 1.00 20.00 85 ASN A CA 1
ATOM 692 C C . ASN A 1 97 ? 16.941 16.972 11.416 1.00 21.09 85 ASN A C 1
ATOM 693 O O . ASN A 1 97 ? 17.306 15.808 11.601 1.00 21.78 85 ASN A O 1
ATOM 698 N N . GLU A 1 98 ? 17.634 18.024 11.839 1.00 21.76 86 GLU A N 1
ATOM 699 C CA . GLU A 1 98 ? 18.959 17.885 12.453 1.00 23.21 86 GLU A CA 1
ATOM 700 C C . GLU A 1 98 ? 18.930 17.081 13.767 1.00 22.38 86 GLU A C 1
ATOM 701 O O . GLU A 1 98 ? 19.826 16.289 14.026 1.00 22.84 86 GLU A O 1
ATOM 707 N N . VAL A 1 99 ? 17.937 17.356 14.614 1.00 22.40 87 VAL A N 1
ATOM 708 C CA . VAL A 1 99 ? 17.858 16.733 15.950 1.00 22.67 87 VAL A CA 1
ATOM 709 C C . VAL A 1 99 ? 17.067 15.434 15.982 1.00 23.20 87 VAL A C 1
ATOM 710 O O . VAL A 1 99 ? 17.311 14.577 16.854 1.00 22.72 87 VAL A O 1
ATOM 714 N N . LEU A 1 100 ? 16.152 15.247 15.035 1.00 22.43 88 LEU A N 1
ATOM 715 C CA . LEU A 1 100 ? 15.246 14.109 15.101 1.00 22.73 88 LEU A CA 1
ATOM 716 C C . LEU A 1 100 ? 15.120 13.339 13.815 1.00 22.89 88 LEU A C 1
ATOM 717 O O . LEU A 1 100 ? 15.414 12.175 13.795 1.00 23.21 88 LEU A O 1
ATOM 722 N N . PHE A 1 101 ? 14.655 13.980 12.744 1.00 21.62 89 PHE A N 1
ATOM 723 C CA . PHE A 1 101 ? 14.289 13.212 11.538 1.00 22.70 89 PHE A CA 1
ATOM 724 C C . PHE A 1 101 ? 15.461 12.513 10.890 1.00 22.75 89 PHE A C 1
ATOM 725 O O . PHE A 1 101 ? 15.281 11.510 10.215 1.00 24.01 89 PHE A O 1
ATOM 733 N N . SER A 1 102 ? 16.650 13.078 11.035 1.00 22.41 90 SER A N 1
ATOM 734 C CA . SER A 1 102 ? 17.873 12.517 10.433 1.00 24.05 90 SER A CA 1
ATOM 735 C C . SER A 1 102 ? 18.621 11.656 11.453 1.00 23.61 90 SER A C 1
ATOM 736 O O . SER A 1 102 ? 19.657 11.033 11.112 1.00 24.55 90 SER A O 1
ATOM 739 N N . ARG A 1 103 ? 18.165 11.654 12.731 1.00 23.36 91 ARG A N 1
ATOM 740 C CA . ARG A 1 103 ? 18.837 10.910 13.786 1.00 24.25 91 ARG A CA 1
ATOM 741 C C . ARG A 1 103 ? 18.126 9.628 14.188 1.00 24.65 91 ARG A C 1
ATOM 742 O O . ARG A 1 103 ? 18.769 8.574 14.351 1.00 27.28 91 ARG A O 1
ATOM 750 N N . ALA A 1 104 ? 16.826 9.660 14.328 1.00 23.60 92 ALA A N 1
ATOM 751 C CA . ALA A 1 104 ? 16.055 8.443 14.440 1.00 24.47 92 ALA A CA 1
ATOM 752 C C . ALA A 1 104 ? 15.727 7.901 13.056 1.00 24.48 92 ALA A C 1
ATOM 753 O O . ALA A 1 104 ? 15.570 8.660 12.101 1.00 23.42 92 ALA A O 1
ATOM 755 N N . LYS A 1 105 ? 15.622 6.589 12.930 1.00 24.33 93 LYS A N 1
ATOM 756 C CA . LYS A 1 105 ? 15.323 5.986 11.621 1.00 25.27 93 LYS A CA 1
ATOM 757 C C . LYS A 1 105 ? 13.793 5.965 11.378 1.00 23.72 93 LYS A C 1
ATOM 758 O O . LYS A 1 105 ? 13.131 4.921 11.382 1.00 24.73 93 LYS A O 1
ATOM 764 N N . ILE A 1 106 ? 13.260 7.156 11.170 1.00 23.15 94 ILE A N 1
ATOM 765 C CA . ILE A 1 106 ? 11.861 7.345 10.869 1.00 22.66 94 ILE A CA 1
ATOM 766 C C . ILE A 1 106 ? 11.686 7.279 9.356 1.00 23.75 94 ILE A C 1
ATOM 767 O O . ILE A 1 106 ? 12.386 8.021 8.605 1.00 23.99 94 ILE A O 1
ATOM 772 N N . PRO A 1 107 ? 10.788 6.403 8.875 1.00 23.17 95 PRO A N 1
ATOM 773 C CA . PRO A 1 107 ? 10.499 6.323 7.439 1.00 23.16 95 PRO A CA 1
ATOM 774 C C . PRO A 1 107 ? 10.187 7.688 6.836 1.00 22.20 95 PRO A C 1
ATOM 775 O O . PRO A 1 107 ? 9.515 8.518 7.456 1.00 21.14 95 PRO A O 1
ATOM 779 N N . SER A 1 108 ? 10.723 7.943 5.653 1.00 21.73 96 SER A N 1
ATOM 780 C CA . SER A 1 108 ? 10.456 9.241 4.972 1.00 23.38 96 SER A CA 1
ATOM 781 C C . SER A 1 108 ? 8.973 9.596 4.874 1.00 23.07 96 SER A C 1
ATOM 782 O O . SER A 1 108 ? 8.575 10.739 5.137 1.00 22.90 96 SER A O 1
ATOM 785 N N . GLY A 1 109 ? 8.177 8.591 4.525 1.00 23.60 97 GLY A N 1
ATOM 786 C CA . GLY A 1 109 ? 6.731 8.713 4.361 1.00 23.08 97 GLY A CA 1
ATOM 787 C C . GLY A 1 109 ? 5.992 9.133 5.626 1.00 23.88 97 GLY A C 1
ATOM 788 O O . GLY A 1 109 ? 4.854 9.586 5.549 1.00 24.74 97 GLY A O 1
ATOM 789 N N . ASN A 1 110 ? 6.657 8.989 6.783 1.00 22.72 98 ASN A N 1
ATOM 790 C CA . ASN A 1 110 ? 6.058 9.355 8.073 1.00 22.29 98 ASN A CA 1
ATOM 791 C C . ASN A 1 110 ? 6.320 10.772 8.474 1.00 23.07 98 ASN A C 1
ATOM 792 O O . ASN A 1 110 ? 5.837 11.197 9.519 1.00 26.38 98 ASN A O 1
ATOM 797 N N . VAL A 1 111 ? 7.089 11.533 7.679 1.00 21.54 99 VAL A N 1
ATOM 798 C CA . VAL A 1 111 ? 7.462 12.863 8.082 1.00 22.71 99 VAL A CA 1
ATOM 799 C C . VAL A 1 111 ? 6.783 13.832 7.142 1.00 23.14 99 VAL A C 1
ATOM 800 O O . VAL A 1 111 ? 7.003 13.793 5.945 1.00 23.74 99 VAL A O 1
ATOM 804 N N . HIS A 1 112 ? 6.072 14.780 7.734 1.00 23.47 100 HIS A N 1
ATOM 805 C CA . HIS A 1 112 ? 5.269 15.697 6.979 1.00 23.02 100 HIS A CA 1
ATOM 806 C C . HIS A 1 112 ? 5.634 17.131 7.320 1.00 23.66 100 HIS A C 1
ATOM 807 O O . HIS A 1 112 ? 5.647 17.520 8.485 1.00 24.11 100 HIS A O 1
ATOM 814 N N . TYR A 1 113 ? 5.917 17.925 6.290 1.00 23.00 101 TYR A N 1
ATOM 815 C CA . TYR A 1 113 ? 6.379 19.275 6.464 1.00 22.27 101 TYR A CA 1
ATOM 816 C C . TYR A 1 113 ? 5.846 20.188 5.371 1.00 22.80 101 TYR A C 1
ATOM 817 O O . TYR A 1 113 ? 5.191 19.729 4.430 1.00 23.89 101 TYR A O 1
ATOM 826 N N . VAL A 1 114 ? 6.107 21.470 5.523 1.00 21.84 102 VAL A N 1
ATOM 827 C CA . VAL A 1 114 ? 5.621 22.468 4.581 1.00 21.16 102 VAL A CA 1
ATOM 828 C C . VAL A 1 114 ? 6.646 22.625 3.440 1.00 21.34 102 VAL A C 1
ATOM 829 O O . VAL A 1 114 ? 7.838 22.887 3.672 1.00 22.43 102 VAL A O 1
ATOM 833 N N . ASP A 1 115 ? 6.156 22.523 2.218 1.00 21.53 103 ASP A N 1
ATOM 834 C CA . ASP A 1 115 ? 7.020 22.587 1.021 1.00 21.73 103 ASP A CA 1
ATOM 835 C C . ASP A 1 115 ? 7.110 24.026 0.610 1.00 21.05 103 ASP A C 1
ATOM 836 O O . ASP A 1 115 ? 6.331 24.523 -0.226 1.00 19.94 103 ASP A O 1
ATOM 841 N N . THR A 1 116 ? 8.067 24.748 1.210 1.00 20.35 104 THR A N 1
ATOM 842 C CA . THR A 1 116 ? 8.233 26.188 0.954 1.00 20.95 104 THR A CA 1
ATOM 843 C C . THR A 1 116 ? 8.801 26.566 -0.411 1.00 21.50 104 THR A C 1
ATOM 844 O O . THR A 1 116 ? 8.929 27.772 -0.760 1.00 20.29 104 THR A O 1
ATOM 848 N N . SER A 1 117 ? 9.063 25.574 -1.256 1.00 21.34 105 SER A N 1
ATOM 849 C CA . SER A 1 117 ? 9.457 25.837 -2.622 1.00 21.94 105 SER A CA 1
ATOM 850 C C . SER A 1 117 ? 8.291 26.265 -3.504 1.00 22.20 105 SER A C 1
ATOM 851 O O . SER A 1 117 ? 8.494 26.858 -4.583 1.00 22.72 105 SER A O 1
ATOM 854 N N . LEU A 1 118 ? 7.087 25.929 -3.031 1.00 22.58 106 LEU A N 1
ATOM 855 C CA . LEU A 1 118 ? 5.833 26.332 -3.703 1.00 23.22 106 LEU A CA 1
ATOM 856 C C . LEU A 1 118 ? 5.393 27.738 -3.303 1.00 23.28 106 LEU A C 1
ATOM 857 O O . LEU A 1 118 ? 5.712 28.204 -2.209 1.00 23.40 106 LEU A O 1
ATOM 862 N N . PRO A 1 119 ? 4.584 28.394 -4.128 1.00 23.09 107 PRO A N 1
ATOM 863 C CA . PRO A 1 119 ? 3.992 29.665 -3.705 1.00 22.08 107 PRO A CA 1
ATOM 864 C C . PRO A 1 119 ? 3.230 29.438 -2.396 1.00 21.49 107 PRO A C 1
ATOM 865 O O . PRO A 1 119 ? 2.733 28.365 -2.146 1.00 22.54 107 PRO A O 1
ATOM 869 N N . ILE A 1 120 ? 3.236 30.417 -1.506 1.00 21.04 108 ILE A N 1
ATOM 870 C CA . ILE A 1 120 ? 2.824 30.149 -0.149 1.00 21.26 108 ILE A CA 1
ATOM 871 C C . ILE A 1 120 ? 1.427 29.558 -0.015 1.00 19.58 108 ILE A C 1
ATOM 872 O O . ILE A 1 120 ? 1.211 28.647 0.801 1.00 20.20 108 ILE A O 1
ATOM 877 N N . GLU A 1 121 ? 0.483 30.038 -0.827 1.00 22.47 109 GLU A N 1
ATOM 878 C CA . GLU A 1 121 ? -0.877 29.458 -0.756 1.00 23.37 109 GLU A CA 1
ATOM 879 C C . GLU A 1 121 ? -0.874 27.990 -1.150 1.00 22.57 109 GLU A C 1
ATOM 880 O O . GLU A 1 121 ? -1.548 27.143 -0.533 1.00 22.12 109 GLU A O 1
ATOM 886 N N . LYS A 1 122 ? -0.074 27.666 -2.150 1.00 20.67 110 LYS A N 1
ATOM 887 C CA . LYS A 1 122 ? -0.005 26.291 -2.646 1.00 21.24 110 LYS A CA 1
ATOM 888 C C . LYS A 1 122 ? 0.684 25.401 -1.594 1.00 21.49 110 LYS A C 1
ATOM 889 O O . LYS A 1 122 ? 0.331 24.219 -1.411 1.00 22.03 110 LYS A O 1
ATOM 895 N N . ALA A 1 123 ? 1.720 25.947 -0.941 1.00 21.44 111 ALA A N 1
ATOM 896 C CA . ALA A 1 123 ? 2.365 25.223 0.149 1.00 20.73 111 ALA A CA 1
ATOM 897 C C . ALA A 1 123 ? 1.367 24.888 1.253 1.00 22.08 111 ALA A C 1
ATOM 898 O O . ALA A 1 123 ? 1.321 23.768 1.772 1.00 21.82 111 ALA A O 1
ATOM 900 N N . CYS A 1 124 ? 0.517 25.848 1.577 1.00 22.09 112 CYS A N 1
ATOM 901 C CA A CYS A 1 124 ? -0.550 25.625 2.579 0.50 21.57 112 CYS A CA 1
ATOM 902 C CA B CYS A 1 124 ? -0.531 25.667 2.526 0.50 22.50 112 CYS A CA 1
ATOM 903 C C . CYS A 1 124 ? -1.512 24.522 2.166 1.00 20.89 112 CYS A C 1
ATOM 904 O O . CYS A 1 124 ? -1.807 23.631 2.974 1.00 19.60 112 CYS A O 1
ATOM 909 N N . GLU A 1 125 ? -1.988 24.563 0.933 1.00 21.65 113 GLU A N 1
ATOM 910 C CA . GLU A 1 125 ? -3.036 23.670 0.466 1.00 21.07 113 GLU A CA 1
ATOM 911 C C . GLU A 1 125 ? -2.497 22.269 0.347 1.00 22.00 113 GLU A C 1
ATOM 912 O O . GLU A 1 125 ? -3.183 21.299 0.689 1.00 21.98 113 GLU A O 1
ATOM 918 N N . LYS A 1 126 ? -1.239 22.164 -0.123 1.00 20.89 114 LYS A N 1
ATOM 919 C CA . LYS A 1 126 ? -0.561 20.883 -0.207 1.00 20.55 114 LYS A CA 1
ATOM 920 C C . LYS A 1 126 ? -0.439 20.257 1.177 1.00 20.21 114 LYS A C 1
ATOM 921 O O . LYS A 1 126 ? -0.680 19.089 1.363 1.00 21.58 114 LYS A O 1
ATOM 927 N N . TYR A 1 127 ? -0.032 21.051 2.159 1.00 20.28 115 TYR A N 1
ATOM 928 C CA . TYR A 1 127 ? 0.177 20.520 3.498 1.00 21.03 115 TYR A CA 1
ATOM 929 C C . TYR A 1 127 ? -1.163 20.155 4.096 1.00 22.07 115 TYR A C 1
ATOM 930 O O . TYR A 1 127 ? -1.291 19.114 4.726 1.00 22.09 115 TYR A O 1
ATOM 939 N N . GLU A 1 128 ? -2.170 20.983 3.870 1.00 21.83 116 GLU A N 1
ATOM 940 C CA . GLU A 1 128 ? -3.524 20.661 4.362 1.00 22.01 116 GLU A CA 1
ATOM 941 C C . GLU A 1 128 ? -4.018 19.302 3.798 1.00 21.82 116 GLU A C 1
ATOM 942 O O . GLU A 1 128 ? -4.496 18.445 4.541 1.00 21.63 116 GLU A O 1
ATOM 948 N N . ARG A 1 129 ? -3.869 19.116 2.507 1.00 21.32 117 ARG A N 1
ATOM 949 C CA . ARG A 1 129 ? -4.228 17.848 1.872 1.00 21.53 117 ARG A CA 1
ATOM 950 C C . ARG A 1 129 ? -3.476 16.669 2.502 1.00 21.94 117 ARG A C 1
ATOM 951 O O . ARG A 1 129 ? -4.039 15.582 2.671 1.00 20.70 117 ARG A O 1
ATOM 959 N N . GLU A 1 130 ? -2.182 16.849 2.785 1.00 23.44 118 GLU A N 1
ATOM 960 C CA . GLU A 1 130 ? -1.384 15.758 3.333 1.00 23.50 118 GLU A CA 1
ATOM 961 C C . GLU A 1 130 ? -1.861 15.390 4.730 1.00 24.01 118 GLU A C 1
ATOM 962 O O . GLU A 1 130 ? -1.935 14.222 5.076 1.00 24.10 118 GLU A O 1
ATOM 968 N N . ILE A 1 131 ? -2.113 16.404 5.561 1.00 22.47 119 ILE A N 1
ATOM 969 C CA . ILE A 1 131 ? -2.622 16.138 6.896 1.00 23.31 119 ILE A CA 1
ATOM 970 C C . ILE A 1 131 ? -3.943 15.372 6.863 1.00 23.22 119 ILE A C 1
ATOM 971 O O . ILE A 1 131 ? -4.081 14.325 7.544 1.00 23.20 119 ILE A O 1
ATOM 976 N N . ARG A 1 132 ? -4.890 15.855 6.049 1.00 23.07 120 ARG A N 1
ATOM 977 C CA . ARG A 1 132 ? -6.184 15.216 5.933 1.00 21.95 120 ARG A CA 1
ATOM 978 C C . ARG A 1 132 ? -6.060 13.750 5.501 1.00 21.33 120 ARG A C 1
ATOM 979 O O . ARG A 1 132 ? -6.791 12.864 5.952 1.00 20.05 120 ARG A O 1
ATOM 987 N N . SER A 1 133 ? -5.159 13.504 4.569 1.00 22.09 121 SER A N 1
ATOM 988 C CA . SER A 1 133 ? -4.937 12.175 4.096 1.00 21.60 121 SER A CA 1
ATOM 989 C C . SER A 1 133 ? -4.378 11.242 5.199 1.00 22.13 121 SER A C 1
ATOM 990 O O . SER A 1 133 ? -4.713 10.030 5.253 1.00 23.61 121 SER A O 1
ATOM 993 N N . ALA A 1 134 ? -3.565 11.803 6.062 1.00 23.58 122 ALA A N 1
ATOM 994 C CA . ALA A 1 134 ? -2.913 10.999 7.122 1.00 24.28 122 ALA A CA 1
ATOM 995 C C . ALA A 1 134 ? -3.853 10.652 8.272 1.00 24.95 122 ALA A C 1
ATOM 996 O O . ALA A 1 134 ? -3.899 9.502 8.726 1.00 25.39 122 ALA A O 1
ATOM 998 N N . THR A 1 135 ? -4.607 11.630 8.732 1.00 24.62 123 THR A N 1
ATOM 999 C CA . THR A 1 135 ? -5.432 11.437 9.921 1.00 25.80 123 THR A CA 1
ATOM 1000 C C . THR A 1 135 ? -6.506 12.516 10.051 1.00 26.81 123 THR A C 1
ATOM 1001 O O . THR A 1 135 ? -6.331 13.609 9.526 1.00 27.24 123 THR A O 1
ATOM 1005 N N . ASP A 1 136 ? -7.584 12.238 10.793 1.00 27.50 124 ASP A N 1
ATOM 1006 C CA . ASP A 1 136 ? -8.547 13.304 11.166 1.00 29.13 124 ASP A CA 1
ATOM 1007 C C . ASP A 1 136 ? -8.325 13.859 12.577 1.00 28.73 124 ASP A C 1
ATOM 1008 O O . ASP A 1 136 ? -9.053 14.772 13.054 1.00 28.00 124 ASP A O 1
ATOM 1013 N N . GLN A 1 137 ? -7.292 13.333 13.246 1.00 27.85 125 GLN A N 1
ATOM 1014 C CA . GLN A 1 137 ? -7.054 13.608 14.654 1.00 28.33 125 GLN A CA 1
ATOM 1015 C C . GLN A 1 137 ? -5.583 13.417 14.986 1.00 27.08 125 GLN A C 1
ATOM 1016 O O . GLN A 1 137 ? -5.059 12.347 14.765 1.00 30.09 125 GLN A O 1
ATOM 1022 N N . PHE A 1 138 ? -4.922 14.436 15.532 1.00 24.97 126 PHE A N 1
ATOM 1023 C CA . PHE A 1 138 ? -3.593 14.236 16.094 1.00 23.16 126 PHE A CA 1
ATOM 1024 C C . PHE A 1 138 ? -3.729 13.624 17.483 1.00 23.64 126 PHE A C 1
ATOM 1025 O O . PHE A 1 138 ? -4.691 13.908 18.232 1.00 23.58 126 PHE A O 1
ATOM 1033 N N . ASP A 1 139 ? -2.788 12.777 17.825 1.00 23.27 127 ASP A N 1
ATOM 1034 C CA . ASP A 1 139 ? -2.728 12.169 19.164 1.00 23.00 127 ASP A CA 1
ATOM 1035 C C . ASP A 1 139 ? -2.020 13.106 20.151 1.00 23.03 127 ASP A C 1
ATOM 1036 O O . ASP A 1 139 ? -2.438 13.240 21.304 1.00 23.62 127 ASP A O 1
ATOM 1041 N N . LEU A 1 140 ? -1.000 13.793 19.667 1.00 23.00 128 LEU A N 1
ATOM 1042 C CA . LEU A 1 140 ? -0.148 14.571 20.531 1.00 25.06 128 LEU A CA 1
ATOM 1043 C C . LEU A 1 140 ? 0.397 15.763 19.805 1.00 23.06 128 LEU A C 1
ATOM 1044 O O . LEU A 1 140 ? 0.795 15.619 18.660 1.00 23.79 128 LEU A O 1
ATOM 1049 N N . ALA A 1 141 ? 0.385 16.942 20.442 1.00 23.55 129 ALA A N 1
ATOM 1050 C CA . ALA A 1 14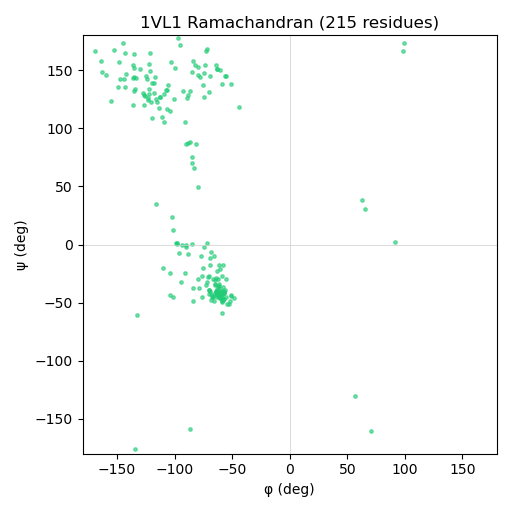1 ? 0.996 18.113 19.890 1.00 22.90 129 ALA A CA 1
ATOM 1051 C C . ALA A 1 141 ? 2.021 18.595 20.921 1.00 23.54 129 ALA A C 1
ATOM 1052 O O . ALA A 1 141 ? 1.699 18.731 22.078 1.00 22.96 129 ALA A O 1
ATOM 1054 N N . ILE A 1 142 ? 3.248 18.759 20.494 1.00 22.67 130 ILE A N 1
ATOM 1055 C CA . ILE A 1 142 ? 4.357 19.263 21.332 1.00 23.43 130 ILE A CA 1
ATOM 1056 C C . ILE A 1 142 ? 4.695 20.660 20.845 1.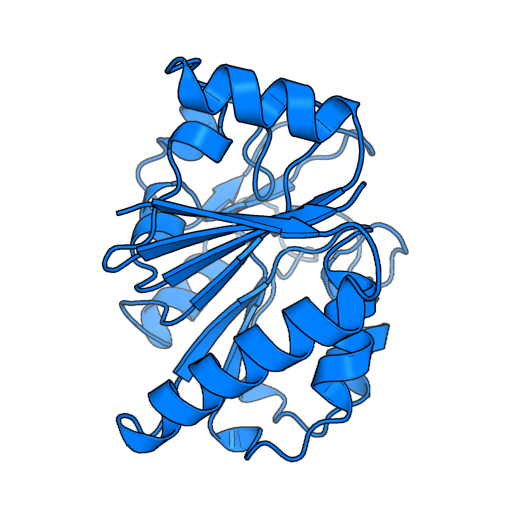00 23.54 130 ILE A C 1
ATOM 1057 O O . ILE A 1 142 ? 5.299 20.877 19.748 1.00 22.91 130 ILE A O 1
ATOM 1062 N N . LEU A 1 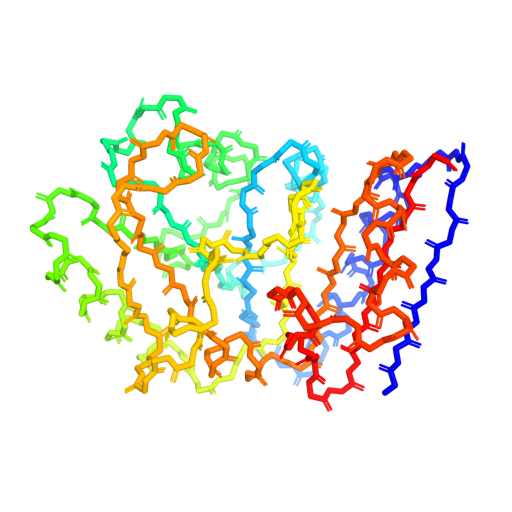143 ? 4.283 21.636 21.646 1.00 23.48 131 LEU A N 1
ATOM 1063 C CA . LEU A 1 143 ? 4.301 23.011 21.229 1.00 22.96 131 LEU A CA 1
ATOM 1064 C C . LEU A 1 143 ? 5.131 23.865 22.130 1.00 24.00 131 LEU A C 1
ATOM 1065 O O . LEU A 1 143 ? 5.308 23.519 23.328 1.00 24.47 131 LEU A O 1
ATOM 1070 N N . GLY A 1 144 ? 5.731 24.909 21.561 1.00 23.43 132 GLY A N 1
ATOM 1071 C CA . GLY A 1 144 ? 6.314 26.020 22.326 1.00 23.58 132 GLY A CA 1
ATOM 1072 C C . GLY A 1 144 ? 5.383 27.204 22.436 1.00 22.24 132 GLY A C 1
ATOM 1073 O O . GLY A 1 144 ? 4.275 27.198 21.896 1.00 24.13 132 GLY A O 1
ATOM 1074 N N . MET A 1 145 ? 5.819 28.220 23.147 1.00 22.64 133 MET A N 1
ATOM 1075 C CA . MET A 1 145 ? 5.103 29.491 23.164 1.00 22.43 133 MET A CA 1
ATOM 1076 C C . MET A 1 145 ? 6.133 30.578 23.221 1.00 23.44 133 MET A C 1
ATOM 1077 O O . MET A 1 145 ? 7.093 30.467 23.935 1.00 23.50 133 MET A O 1
ATOM 1082 N N . GLY A 1 146 ? 5.952 31.604 22.419 1.00 23.89 134 GLY A N 1
ATOM 1083 C CA . GLY A 1 146 ? 6.832 32.713 22.398 1.00 23.26 134 GLY A CA 1
ATOM 1084 C C . GLY A 1 146 ? 6.673 33.572 23.621 1.00 23.54 134 GLY A C 1
ATOM 1085 O O . GLY A 1 146 ? 5.665 33.487 24.321 1.00 23.34 134 GLY A O 1
ATOM 1086 N N . PRO A 1 147 ? 7.618 34.472 23.857 1.00 24.14 135 PRO A N 1
ATOM 1087 C CA . PRO A 1 147 ? 7.524 35.427 24.963 1.00 24.25 135 PRO A CA 1
ATOM 1088 C C . PRO A 1 147 ? 6.422 36.489 24.792 1.00 23.75 135 PRO A C 1
ATOM 1089 O O . PRO A 1 147 ? 6.134 37.270 25.722 1.00 23.87 135 PRO A O 1
ATOM 1093 N N . ASP A 1 148 ? 5.791 36.484 23.616 1.00 24.19 136 ASP A N 1
ATOM 1094 C CA . ASP A 1 148 ? 4.570 37.253 23.339 1.00 24.19 136 ASP A CA 1
ATOM 1095 C C . ASP A 1 148 ? 3.260 36.456 23.461 1.00 23.85 136 ASP A C 1
ATOM 1096 O O . ASP A 1 148 ? 2.167 37.019 23.287 1.00 22.80 136 ASP A O 1
ATOM 1101 N N . GLY A 1 149 ? 3.334 35.164 23.806 1.00 22.51 137 GLY A N 1
ATOM 1102 C CA . GLY A 1 149 ? 2.160 34.384 23.902 1.00 22.00 137 GLY A CA 1
ATOM 1103 C C . GLY A 1 149 ? 1.764 33.665 22.624 1.00 21.72 137 GLY A C 1
ATOM 1104 O O . GLY A 1 149 ? 0.778 32.943 22.621 1.00 23.34 137 GLY A O 1
ATOM 1105 N N . HIS A 1 150 ? 2.566 33.800 21.547 1.00 21.06 138 HIS A N 1
ATOM 1106 C CA . HIS A 1 150 ? 2.224 33.179 20.299 1.00 21.06 138 HIS A CA 1
ATOM 1107 C C . HIS A 1 150 ? 2.457 31.647 20.349 1.00 21.89 138 HIS A C 1
ATOM 1108 O O . HIS A 1 150 ? 3.223 31.140 21.180 1.00 24.46 138 HIS A O 1
ATOM 1115 N N . VAL A 1 151 ? 1.732 30.909 19.529 1.00 21.86 139 VAL A N 1
ATOM 1116 C CA . VAL A 1 151 ? 1.861 29.462 19.431 1.00 22.38 139 VAL A CA 1
ATOM 1117 C C . VAL A 1 151 ? 1.912 29.061 17.966 1.00 22.97 139 VAL A C 1
ATOM 1118 O O . VAL A 1 151 ? 1.316 29.723 17.122 1.00 22.30 139 VAL A O 1
ATOM 1122 N N . ALA A 1 152 ? 2.707 28.048 17.626 1.00 23.51 140 ALA A N 1
ATOM 1123 C CA . ALA A 1 152 ? 2.904 27.688 16.246 1.00 22.05 140 ALA A CA 1
ATOM 1124 C C . ALA A 1 152 ? 3.420 28.959 15.537 1.00 22.51 140 ALA A C 1
ATOM 1125 O O . ALA A 1 152 ? 4.322 29.596 16.080 1.00 23.14 140 ALA A O 1
ATOM 1127 N N . SER A 1 153 ? 2.840 29.348 14.415 1.00 21.72 141 SER A N 1
ATOM 1128 C CA . SER A 1 153 ? 3.076 30.694 13.847 1.00 21.29 141 SER A CA 1
ATOM 1129 C C . SER A 1 153 ? 1.763 31.493 13.851 1.00 22.62 141 SER A C 1
ATOM 1130 O O . SER A 1 153 ? 1.474 32.285 12.926 1.00 22.15 141 SER A O 1
ATOM 1133 N N . ILE A 1 154 ? 0.960 31.254 14.883 1.00 21.94 142 ILE A N 1
ATOM 1134 C CA . ILE A 1 154 ? -0.234 32.058 15.127 1.00 21.71 142 ILE A CA 1
ATOM 1135 C C . ILE A 1 154 ? 0.141 33.242 16.057 1.00 21.82 142 ILE A C 1
ATOM 1136 O O . ILE A 1 154 ? 0.360 33.052 17.270 1.00 22.02 142 ILE A O 1
ATOM 1141 N N . PHE A 1 155 ? 0.220 34.427 15.477 1.00 21.91 143 PHE A N 1
ATOM 1142 C CA . PHE A 1 155 ? 0.588 35.658 16.167 1.00 21.68 143 PHE A CA 1
ATOM 1143 C C . PHE A 1 155 ? -0.636 36.524 16.426 1.00 22.74 143 PHE A C 1
ATOM 1144 O O . PHE A 1 155 ? -0.627 37.332 17.349 1.00 24.31 143 PHE A O 1
ATOM 1152 N N . ASP A 1 156 ? -1.663 36.339 15.608 1.00 24.40 144 ASP A N 1
ATOM 1153 C CA . ASP A 1 156 ? -2.919 37.090 15.586 1.00 24.68 144 ASP A CA 1
ATOM 1154 C C . ASP A 1 156 ? -4.107 36.125 15.708 1.00 22.55 144 ASP A C 1
ATOM 1155 O O . ASP A 1 156 ? -4.102 35.039 15.142 1.00 23.85 144 ASP A O 1
ATOM 1160 N N . LEU A 1 157 ? -5.167 36.542 16.386 1.00 21.92 145 LEU A N 1
ATOM 1161 C CA . LEU A 1 157 ? -6.303 35.643 16.522 1.00 21.89 145 LEU A CA 1
ATOM 1162 C C . LEU A 1 157 ? -6.987 35.320 15.189 1.00 21.27 145 LEU A C 1
ATOM 1163 O O . LEU A 1 157 ? -7.435 34.187 14.992 1.00 22.68 145 LEU A O 1
ATOM 1168 N N . GLU A 1 158 ? -7.020 36.271 14.269 1.00 21.24 146 GLU A N 1
ATOM 1169 C CA . GLU A 1 158 ? -7.630 36.030 12.971 1.00 21.82 146 GLU A CA 1
ATOM 1170 C C . GLU A 1 158 ? -6.980 34.831 12.334 1.00 21.30 146 GLU A C 1
ATOM 1171 O O . GLU A 1 158 ? -7.662 34.019 11.703 1.00 21.48 146 GLU A O 1
ATOM 1177 N N . THR A 1 159 ? -5.640 34.781 12.391 1.00 21.15 147 THR A N 1
ATOM 1178 C CA . THR A 1 159 ? -4.886 33.635 11.821 1.00 21.30 147 THR A CA 1
ATOM 1179 C C . THR A 1 159 ? -5.326 32.331 12.475 1.00 21.73 147 THR A C 1
ATOM 1180 O O . THR A 1 159 ? -5.571 31.319 11.818 1.00 21.09 147 THR A O 1
ATOM 1184 N N . GLY A 1 160 ? -5.378 32.333 13.790 1.00 22.21 148 GLY A N 1
ATOM 1185 C CA . GLY A 1 160 ? -5.723 31.110 14.476 1.00 22.02 148 GLY A CA 1
ATOM 1186 C C . GLY A 1 160 ? -7.154 30.699 14.215 1.00 22.23 148 GLY A C 1
ATOM 1187 O O . GLY A 1 160 ? -7.440 29.506 14.216 1.00 23.12 148 GLY A O 1
ATOM 1188 N N . ASN A 1 161 ? -8.033 31.667 13.984 1.00 23.00 149 ASN A N 1
ATOM 1189 C CA . ASN A 1 161 ? -9.437 31.395 13.777 1.00 23.15 149 ASN A CA 1
ATOM 1190 C C . ASN A 1 161 ? -9.822 31.035 12.349 1.00 22.86 149 ASN A C 1
ATOM 1191 O O . ASN A 1 161 ? -11.016 30.847 12.035 1.00 23.19 149 ASN A O 1
ATOM 1196 N N . LYS A 1 162 ? -8.850 31.002 11.452 1.00 23.88 150 LYS A N 1
ATOM 1197 C CA . LYS A 1 162 ? -9.139 30.770 10.036 1.00 24.71 150 LYS A CA 1
ATOM 1198 C C . LYS A 1 162 ? -9.838 29.449 9.912 1.00 24.33 150 LYS A C 1
ATOM 1199 O O . LYS A 1 162 ? -9.490 28.449 10.551 1.00 24.11 150 LYS A O 1
ATOM 1204 N N . ASP A 1 163 ? -10.843 29.452 9.058 1.00 24.39 151 ASP A N 1
ATOM 1205 C CA . ASP A 1 163 ? -11.568 28.265 8.789 1.00 24.75 151 ASP A CA 1
ATOM 1206 C C . ASP A 1 163 ? -10.890 27.360 7.728 1.00 25.75 151 ASP A C 1
ATOM 1207 O O . ASP A 1 163 ? -11.446 27.088 6.643 1.00 25.16 151 ASP A O 1
ATOM 1212 N N . ASN A 1 164 ? -9.732 26.849 8.095 1.00 24.91 152 ASN A N 1
ATOM 1213 C CA . ASN A 1 164 ? -8.921 25.926 7.318 1.00 25.77 152 ASN A CA 1
ATOM 1214 C C . ASN A 1 164 ? -8.135 25.149 8.382 1.00 24.36 152 ASN A C 1
ATOM 1215 O O . ASN A 1 164 ? -8.067 25.596 9.519 1.00 23.18 152 ASN A O 1
ATOM 1220 N N . LEU A 1 165 ? -7.484 24.049 8.014 1.00 22.50 153 LEU A N 1
ATOM 1221 C CA . LEU A 1 165 ? -6.503 23.423 8.875 1.00 23.44 153 LEU A CA 1
ATOM 1222 C C . LEU A 1 165 ? -5.132 24.125 8.829 1.00 22.42 153 LEU A C 1
ATOM 1223 O O . LEU A 1 165 ? -4.397 24.184 9.807 1.00 22.64 153 LEU A O 1
ATOM 1228 N N . VAL A 1 166 ? -4.804 24.723 7.691 1.00 22.02 154 VAL A N 1
ATOM 1229 C CA . VAL A 1 166 ? -3.512 25.325 7.478 1.00 21.82 154 VAL A CA 1
ATOM 1230 C C . VAL A 1 166 ? -3.757 26.662 6.819 1.00 23.08 154 VAL A C 1
ATOM 1231 O O . VAL A 1 166 ? -4.586 26.744 5.881 1.00 23.65 154 VAL A O 1
ATOM 1235 N N . THR A 1 167 ? -3.115 27.699 7.326 1.00 22.63 155 THR A N 1
ATOM 1236 C CA . THR A 1 167 ? -3.194 29.008 6.707 1.00 23.13 155 THR A CA 1
ATOM 1237 C C . THR A 1 167 ? -1.816 29.657 6.614 1.00 24.21 155 THR A C 1
ATOM 1238 O O . THR A 1 16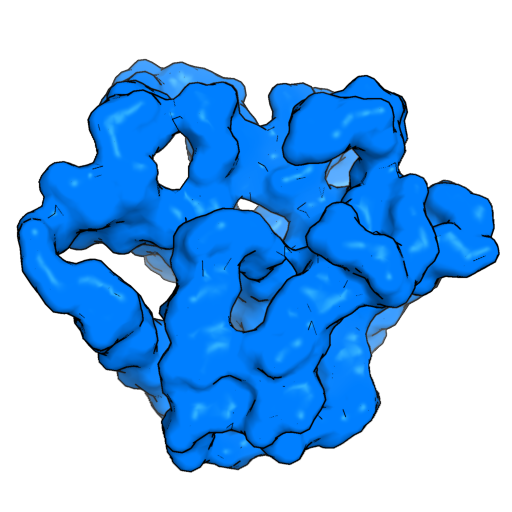7 ? -0.808 29.050 6.969 1.00 23.06 155 THR A O 1
ATOM 1242 N N . PHE A 1 168 ? -1.747 30.889 6.144 1.00 23.92 156 PHE A N 1
ATOM 1243 C CA . PHE A 1 168 ? -0.460 31.588 6.074 1.00 24.91 156 PHE A CA 1
ATOM 1244 C C . PHE A 1 168 ? -0.601 33.041 6.584 1.00 26.45 156 PHE A C 1
ATOM 1245 O O . PHE A 1 168 ? -1.732 33.551 6.699 1.00 26.56 156 PHE A O 1
ATOM 1253 N N . THR A 1 169 ? 0.521 33.689 6.890 1.00 26.07 157 THR A N 1
ATOM 1254 C CA . THR A 1 169 ? 0.515 35.014 7.535 1.00 26.77 157 THR A CA 1
ATOM 1255 C C . THR A 1 169 ? 1.256 35.988 6.637 1.00 27.51 157 THR A C 1
ATOM 1256 O O . THR A 1 169 ? 1.994 35.587 5.751 1.00 27.15 157 THR A O 1
ATOM 1260 N N . ASP A 1 170 ? 1.070 37.275 6.908 1.00 29.13 158 ASP A N 1
ATOM 1261 C CA . ASP A 1 170 ? 1.999 38.269 6.418 1.00 30.57 158 ASP A CA 1
ATOM 1262 C C . ASP A 1 170 ? 3.333 38.159 7.207 1.00 29.42 158 ASP A C 1
ATOM 1263 O O . ASP A 1 170 ? 3.397 37.438 8.177 1.00 27.89 158 ASP A O 1
ATOM 1268 N N . PRO A 1 171 ? 4.411 38.814 6.776 1.00 29.67 159 PRO A N 1
ATOM 1269 C CA . PRO A 1 171 ? 5.629 38.861 7.604 1.00 28.94 159 PRO A CA 1
ATOM 1270 C C . PRO A 1 171 ? 5.308 39.151 9.087 1.00 29.12 159 PRO A C 1
ATOM 1271 O O . PRO A 1 171 ? 4.753 40.202 9.426 1.00 27.54 159 PRO A O 1
ATOM 1275 N N . SER A 1 172 ? 5.667 38.200 9.953 1.00 27.67 160 SER A N 1
ATOM 1276 C CA . SER A 1 172 ? 5.342 38.241 11.383 1.00 27.75 160 SER A CA 1
ATOM 1277 C C . SER A 1 172 ? 6.462 37.547 12.178 1.00 26.77 160 SER A C 1
ATOM 1278 O O . SER A 1 172 ? 7.209 36.688 11.625 1.00 25.56 160 SER A O 1
ATOM 1281 N N . GLY A 1 173 ? 6.547 37.922 13.458 1.00 26.85 161 GLY A N 1
ATOM 1282 C CA . GLY A 1 173 ? 7.443 37.324 14.405 1.00 27.61 161 GLY A CA 1
ATOM 1283 C C . GLY A 1 173 ? 8.884 37.702 14.115 1.00 27.14 161 GLY A C 1
ATOM 1284 O O . GLY A 1 173 ? 9.163 38.671 13.446 1.00 27.57 161 GLY A O 1
ATOM 1285 N N . ASP A 1 174 ? 9.793 36.906 14.648 1.00 27.44 162 ASP A N 1
ATOM 1286 C CA . ASP A 1 174 ? 11.216 37.101 14.430 1.00 28.20 162 ASP A CA 1
ATOM 1287 C C . ASP A 1 174 ? 11.836 35.712 14.148 1.00 28.14 162 ASP A C 1
ATOM 1288 O O . ASP A 1 174 ? 11.659 34.783 14.943 1.00 28.52 162 ASP A O 1
ATOM 1293 N N . PRO A 1 175 ? 12.457 35.499 12.984 1.00 26.82 163 PRO A N 1
ATOM 1294 C CA . PRO A 1 175 ? 12.619 36.483 11.933 1.00 26.75 163 PRO A CA 1
ATOM 1295 C C . PRO A 1 175 ? 11.261 36.932 11.346 1.00 26.13 163 PRO A C 1
ATOM 1296 O O . PRO A 1 175 ? 10.304 36.142 11.338 1.00 25.41 163 PRO A O 1
ATOM 1300 N N . LYS A 1 176 ? 11.192 38.173 10.846 1.00 25.43 164 LYS A N 1
ATOM 1301 C CA . LYS A 1 176 ? 9.932 38.678 10.346 1.00 26.13 164 LYS A CA 1
ATOM 1302 C C . LYS A 1 176 ? 9.751 38.285 8.882 1.00 25.96 164 LYS A C 1
ATOM 1303 O O . LYS A 1 176 ? 10.096 39.043 7.929 1.00 24.93 164 LYS A O 1
ATOM 1307 N N . VAL A 1 177 ? 9.167 37.108 8.735 1.00 25.37 165 VAL A N 1
ATOM 1308 C CA . VAL A 1 177 ? 8.960 36.441 7.452 1.00 26.01 165 VAL A CA 1
ATOM 1309 C C . VAL A 1 177 ? 7.559 35.877 7.429 1.00 25.93 165 VAL A C 1
ATOM 1310 O O . VAL A 1 177 ? 6.974 35.625 8.492 1.00 24.02 165 VAL A O 1
ATOM 1314 N N . PRO A 1 178 ? 6.980 35.701 6.249 1.00 25.86 166 PRO A N 1
ATOM 1315 C CA . PRO A 1 178 ? 5.693 35.055 6.164 1.00 25.41 166 PRO A CA 1
ATOM 1316 C C . PRO A 1 178 ? 5.802 33.645 6.713 1.00 24.40 166 PRO A C 1
ATOM 1317 O O . PRO A 1 178 ? 6.879 33.054 6.706 1.00 22.96 166 PRO A O 1
ATOM 1321 N N . ARG A 1 179 ? 4.704 33.164 7.258 1.00 24.51 167 ARG A N 1
ATOM 1322 C CA . ARG A 1 179 ? 4.658 31.848 7.895 1.00 24.24 167 ARG A CA 1
ATOM 1323 C C . ARG A 1 179 ? 3.471 31.032 7.364 1.00 24.20 167 ARG A C 1
ATOM 1324 O O . ARG A 1 179 ? 2.411 31.597 6.985 1.00 24.35 167 ARG A O 1
ATOM 1332 N N . VAL A 1 180 ? 3.640 29.712 7.378 1.00 23.62 168 VAL A N 1
ATOM 1333 C CA . VAL A 1 180 ? 2.578 28.752 7.133 1.00 23.07 168 VAL A CA 1
ATOM 1334 C C . VAL A 1 180 ? 2.310 28.097 8.486 1.00 23.68 168 VAL A C 1
ATOM 1335 O O . VAL A 1 180 ? 3.251 27.716 9.172 1.00 24.13 168 VAL A O 1
ATOM 1339 N N . THR A 1 181 ? 1.051 28.043 8.901 1.00 22.97 169 THR A N 1
ATOM 1340 C CA . THR A 1 181 ? 0.766 27.508 10.213 1.00 21.79 169 THR A CA 1
ATOM 1341 C C . THR A 1 181 ? -0.489 26.693 10.269 1.00 21.00 169 THR A C 1
ATOM 1342 O O . THR A 1 181 ? -1.467 26.973 9.583 1.00 21.29 169 THR A O 1
ATOM 1346 N N . LEU A 1 182 ? -0.479 25.653 11.124 1.00 21.36 170 LEU A N 1
ATOM 1347 C CA . LEU A 1 182 ? -1.727 25.078 11.524 1.00 21.75 170 LEU A CA 1
ATOM 1348 C C . LEU A 1 182 ? -2.502 26.119 12.272 1.00 21.72 170 LEU A C 1
ATOM 1349 O O . LEU A 1 182 ? -1.918 27.019 12.888 1.00 23.01 170 LEU A O 1
ATOM 1354 N N . THR A 1 183 ? -3.839 25.994 12.193 1.00 21.89 171 THR A N 1
ATOM 1355 C CA . THR A 1 183 ? -4.798 26.925 12.856 1.00 22.38 171 THR A CA 1
ATOM 1356 C C . THR A 1 183 ? -5.238 26.365 14.192 1.00 22.79 171 THR A C 1
ATOM 1357 O O . THR A 1 183 ? -4.905 25.230 14.578 1.00 24.00 171 THR A O 1
ATOM 1361 N N . PHE A 1 184 ? -5.958 27.161 14.976 1.00 23.14 172 PHE A N 1
ATOM 1362 C CA . PHE A 1 184 ? -6.578 26.605 16.174 1.00 22.41 172 PHE A CA 1
ATOM 1363 C C . PHE A 1 184 ? -7.393 25.326 15.890 1.00 22.33 172 PHE A C 1
ATOM 1364 O O . PHE A 1 184 ? -7.312 24.338 16.644 1.00 23.21 172 PHE A O 1
ATOM 1372 N N . ARG A 1 185 ? -8.176 25.339 14.822 1.00 23.00 173 ARG A N 1
ATOM 1373 C CA . ARG A 1 185 ? -8.967 24.169 14.427 1.00 24.58 173 ARG A CA 1
ATOM 1374 C C . ARG A 1 185 ? -8.142 22.898 14.329 1.00 24.03 173 ARG A C 1
ATOM 1375 O O . ARG A 1 185 ? -8.510 21.861 14.923 1.00 23.68 173 ARG A O 1
ATOM 1383 N N . ALA A 1 186 ? -7.000 22.985 13.637 1.00 24.16 174 ALA A N 1
ATOM 1384 C CA . ALA A 1 186 ? -6.128 21.833 13.398 1.00 22.88 174 ALA A CA 1
ATOM 1385 C C . ALA A 1 186 ? -5.495 21.403 14.731 1.00 22.72 174 ALA A C 1
ATOM 1386 O O . ALA A 1 186 ? -5.515 20.220 15.116 1.00 21.97 174 ALA A O 1
ATOM 1388 N N . LEU A 1 187 ? -4.974 22.386 15.454 1.00 22.38 175 LEU A N 1
ATOM 1389 C CA . LEU A 1 187 ? -4.257 22.082 16.721 1.00 23.75 175 LEU A CA 1
ATOM 1390 C C . LEU A 1 187 ? -5.200 21.451 17.729 1.00 23.61 175 LEU A C 1
ATOM 1391 O O . LEU A 1 187 ? -4.831 20.544 18.482 1.00 23.78 175 LEU A O 1
ATOM 1396 N N . ASN A 1 188 ? -6.423 21.965 17.775 1.00 22.45 176 ASN A N 1
ATOM 1397 C CA . ASN A 1 188 ? -7.410 21.506 18.730 1.00 22.96 176 ASN A CA 1
ATOM 1398 C C . ASN A 1 188 ? -8.046 20.138 18.429 1.00 23.05 176 ASN A C 1
ATOM 1399 O O . ASN A 1 188 ? -8.822 19.606 19.221 1.00 23.74 176 ASN A O 1
ATOM 1404 N N . THR A 1 189 ? -7.690 19.499 17.308 1.00 23.77 177 THR A N 1
ATOM 1405 C CA . THR A 1 189 ? -8.027 18.091 17.134 1.00 24.56 177 THR A CA 1
ATOM 1406 C C . THR A 1 189 ? -7.111 17.165 17.934 1.00 25.50 177 THR A C 1
ATOM 1407 O O . THR A 1 189 ? -7.408 15.971 18.047 1.00 27.96 177 THR A O 1
ATOM 1411 N N . SER A 1 190 ? -6.034 17.699 18.494 1.00 23.46 178 SER A N 1
ATOM 1412 C CA . SER A 1 190 ? -5.091 16.882 19.247 1.00 23.28 178 SER A CA 1
ATOM 1413 C C . SER A 1 190 ? -5.686 16.399 20.564 1.00 23.32 178 SER A C 1
ATOM 1414 O O . SER A 1 190 ? -6.256 17.181 21.319 1.00 23.59 178 SER A O 1
ATOM 1417 N N . LEU A 1 191 ? -5.556 15.100 20.847 1.00 22.58 179 LEU A N 1
ATOM 1418 C CA . LEU A 1 191 ? -6.006 14.529 22.116 1.00 22.45 179 LEU A CA 1
ATOM 1419 C C . LEU A 1 191 ? -5.235 15.181 23.289 1.00 21.99 179 LEU A C 1
ATOM 1420 O O . LEU A 1 191 ? -5.846 15.586 24.275 1.00 20.86 179 LEU A O 1
ATOM 1425 N N . TYR A 1 192 ? -3.918 15.308 23.132 1.00 22.61 180 TYR A N 1
ATOM 1426 C CA . TYR A 1 192 ? -3.048 15.865 24.173 1.00 23.41 180 TYR A CA 1
ATOM 1427 C C . TYR A 1 192 ? -2.225 16.987 23.588 1.00 22.28 180 TYR A C 1
ATOM 1428 O O . TYR A 1 192 ? -1.642 16.843 22.536 1.00 22.30 180 TYR A O 1
ATOM 1437 N N . VAL A 1 193 ? -2.231 18.145 24.252 1.00 22.47 181 VAL A N 1
ATOM 1438 C CA . VAL A 1 193 ? -1.422 19.234 23.865 1.00 21.46 181 VAL A CA 1
ATOM 1439 C C . VAL A 1 193 ? -0.429 19.483 25.015 1.00 23.30 181 VAL A C 1
ATOM 1440 O O . VAL A 1 193 ? -0.836 19.595 26.182 1.00 22.70 181 VAL A O 1
ATOM 1444 N N . LEU A 1 194 ? 0.850 19.475 24.659 1.00 23.45 182 LEU A N 1
ATOM 1445 C CA . LEU A 1 194 ? 1.941 19.744 25.599 1.00 24.18 182 LEU A CA 1
ATOM 1446 C C . LEU A 1 194 ? 2.591 21.049 25.224 1.00 23.81 182 LEU A C 1
ATOM 1447 O O . LEU A 1 194 ? 3.033 21.224 24.087 1.00 27.41 182 LEU A O 1
ATOM 1452 N N . PHE A 1 195 ? 2.718 21.975 26.169 1.00 22.07 183 PHE A N 1
ATOM 1453 C CA . PHE A 1 195 ? 3.480 23.206 25.944 1.00 21.54 183 PHE A CA 1
ATOM 1454 C C . PHE A 1 195 ? 4.805 23.095 26.709 1.00 21.86 183 PHE A C 1
ATOM 1455 O O . PHE A 1 195 ? 4.809 22.704 27.860 1.00 22.28 183 PHE A O 1
ATOM 1463 N N . LEU A 1 196 ? 5.901 23.507 26.079 1.00 21.70 184 LEU A N 1
ATOM 1464 C CA . LEU A 1 196 ? 7.233 23.442 26.680 1.00 22.58 184 LEU A CA 1
ATOM 1465 C C . LEU A 1 196 ? 7.770 24.852 26.745 1.00 22.17 184 LEU A C 1
ATOM 1466 O O . LEU A 1 196 ? 8.035 25.437 25.692 1.00 21.93 184 LEU A O 1
ATOM 1471 N N . ILE A 1 197 ? 7.861 25.408 27.946 1.00 21.84 185 ILE A N 1
ATOM 1472 C CA . ILE A 1 197 ? 8.254 26.794 28.140 1.00 22.04 185 ILE A CA 1
ATOM 1473 C C . ILE A 1 197 ? 9.253 26.888 29.260 1.00 23.08 185 ILE A C 1
ATOM 1474 O O . ILE A 1 197 ? 9.218 26.077 30.208 1.00 22.81 185 ILE A O 1
ATOM 1479 N N . ARG A 1 198 ? 10.119 27.900 29.197 1.00 22.22 186 ARG A N 1
ATOM 1480 C CA . ARG A 1 198 ? 11.098 28.128 30.238 1.00 23.91 186 ARG A CA 1
ATOM 1481 C C . ARG A 1 198 ? 11.314 29.615 30.447 1.00 24.20 186 ARG A C 1
ATOM 1482 O O . ARG A 1 198 ? 11.311 30.399 29.467 1.00 23.86 186 ARG A O 1
ATOM 1490 N N . GLY A 1 199 ? 11.497 29.996 31.705 1.00 24.08 187 GLY A N 1
ATOM 1491 C CA . GLY A 1 199 ? 11.946 31.322 32.054 1.00 23.80 187 GLY A CA 1
ATOM 1492 C C . GLY A 1 199 ? 10.839 32.278 32.452 1.00 24.17 187 GLY A C 1
ATOM 1493 O O . GLY A 1 199 ? 9.648 32.049 32.221 1.00 23.39 187 GLY A O 1
ATOM 1494 N N . LYS A 1 200 ? 11.273 33.398 33.034 1.00 24.54 188 LYS A N 1
ATOM 1495 C CA . LYS A 1 200 ? 10.364 34.354 33.690 1.00 25.79 188 LYS A CA 1
ATOM 1496 C C . LYS A 1 200 ? 9.379 34.991 32.736 1.00 25.18 188 LYS A C 1
ATOM 1497 O O . LYS A 1 200 ? 8.217 35.148 33.069 1.00 24.48 188 LYS A O 1
ATOM 1503 N N . GLU A 1 201 ? 9.821 35.370 31.553 1.00 25.06 189 GLU A N 1
ATOM 1504 C CA . GLU A 1 201 ? 8.897 36.052 30.630 1.00 25.10 189 GLU A CA 1
ATOM 1505 C C . GLU A 1 201 ? 7.752 35.168 30.186 1.00 24.25 189 GLU A C 1
ATOM 1506 O O . GLU A 1 201 ? 6.602 35.629 30.082 1.00 24.08 189 GLU A O 1
ATOM 1512 N N . LYS A 1 202 ? 8.059 33.908 29.883 1.00 23.57 190 LYS A N 1
ATOM 1513 C CA . LYS A 1 202 ? 7.028 32.986 29.441 1.00 22.26 190 LYS A CA 1
ATOM 1514 C C . LYS A 1 202 ? 6.134 32.586 30.615 1.00 21.50 190 LYS A C 1
ATOM 1515 O O . LYS A 1 202 ? 4.943 32.424 30.450 1.00 21.29 190 LYS A O 1
ATOM 1521 N N . ILE A 1 203 ? 6.709 32.467 31.809 1.00 21.57 191 ILE A N 1
ATOM 1522 C CA . ILE A 1 203 ? 5.877 32.304 33.015 1.00 21.39 191 ILE A CA 1
ATOM 1523 C C . ILE A 1 203 ? 4.897 33.477 33.161 1.00 21.58 191 ILE A C 1
ATOM 1524 O O . ILE A 1 203 ? 3.715 33.302 33.450 1.00 20.05 191 ILE A O 1
ATOM 1529 N N . ASN A 1 204 ? 5.362 34.681 32.886 1.00 21.82 192 ASN A N 1
ATOM 1530 C CA . ASN A 1 204 ? 4.490 35.847 32.974 1.00 22.71 192 ASN A CA 1
ATOM 1531 C C . ASN A 1 204 ? 3.331 35.660 31.996 1.00 22.09 192 ASN A C 1
ATOM 1532 O O . ASN A 1 204 ? 2.150 35.852 32.344 1.00 21.28 192 ASN A O 1
ATOM 1537 N N . ARG A 1 205 ? 3.650 35.248 30.770 1.00 20.85 193 ARG A N 1
ATOM 1538 C CA . ARG A 1 205 ? 2.590 35.028 29.780 1.00 21.40 193 ARG A CA 1
ATOM 1539 C C . ARG A 1 205 ? 1.626 33.922 30.231 1.00 20.47 193 ARG A C 1
ATOM 1540 O O . ARG A 1 205 ? 0.412 34.052 30.077 1.00 21.36 193 ARG A O 1
ATOM 1548 N N . LEU A 1 206 ? 2.171 32.831 30.787 1.00 21.31 194 LEU A N 1
ATOM 1549 C CA . LEU A 1 206 ? 1.304 31.793 31.331 1.00 21.20 194 LEU A CA 1
ATOM 1550 C C . LEU A 1 206 ? 0.407 32.314 32.436 1.00 21.53 194 LEU A C 1
ATOM 1551 O O . LEU A 1 206 ? -0.785 31.978 32.501 1.00 20.94 194 LEU A O 1
ATOM 1556 N N . THR A 1 207 ? 0.916 33.182 33.317 1.00 20.28 195 THR A N 1
ATOM 1557 C CA . THR A 1 207 ? 0.008 33.744 34.342 1.00 19.79 195 THR A CA 1
ATOM 1558 C C . THR A 1 207 ? -1.131 34.573 33.742 1.00 19.79 195 THR A C 1
ATOM 1559 O O . THR A 1 207 ? -2.217 34.562 34.252 1.00 19.94 195 THR A O 1
ATOM 1563 N N . GLU A 1 208 ? -0.836 35.283 32.652 1.00 19.71 196 GLU A N 1
ATOM 1564 C CA . GLU A 1 208 ? -1.861 36.018 31.933 1.00 20.85 196 GLU A CA 1
ATOM 1565 C C . GLU A 1 208 ? -2.916 35.069 31.353 1.00 20.18 196 GLU A C 1
ATOM 1566 O O . GLU A 1 208 ? -4.117 35.342 31.448 1.00 21.13 196 GLU A O 1
ATOM 1572 N N . ILE A 1 209 ? -2.477 33.937 30.812 1.00 21.69 197 ILE A N 1
ATOM 1573 C CA . ILE A 1 209 ? -3.369 32.879 30.299 1.00 21.76 197 ILE A CA 1
ATOM 1574 C C . ILE A 1 209 ? -4.274 32.326 31.413 1.00 22.68 197 ILE A C 1
ATOM 1575 O O . ILE A 1 209 ? -5.480 32.129 31.217 1.00 22.84 197 ILE A O 1
ATOM 1580 N N . LEU A 1 210 ? -3.701 32.135 32.595 1.00 22.70 198 LEU A N 1
ATOM 1581 C CA . LEU A 1 210 ? -4.504 31.713 33.758 1.00 22.32 198 LEU A CA 1
ATOM 1582 C C . LEU A 1 210 ? -5.557 32.733 34.180 1.00 22.04 198 LEU A C 1
ATOM 1583 O O . LEU A 1 210 ? -6.531 32.400 34.874 1.00 21.80 198 LEU A O 1
ATOM 1588 N N . LYS A 1 211 ? -5.355 34.000 33.820 1.00 21.63 199 LYS A N 1
ATOM 1589 C CA . LYS A 1 211 ? -6.326 35.022 34.100 1.00 21.80 199 LYS A CA 1
ATOM 1590 C C . LYS A 1 211 ? -7.147 35.380 32.855 1.00 22.13 199 LYS A C 1
ATOM 1591 O O . LYS A 1 211 ? -7.665 36.470 32.767 1.00 25.11 199 LYS A O 1
ATOM 1597 N N . ASP A 1 212 ? -7.219 34.449 31.915 1.00 22.83 200 ASP A N 1
ATOM 1598 C CA . ASP A 1 212 ? -8.071 34.510 30.705 1.00 22.82 200 ASP A CA 1
ATOM 1599 C C . ASP A 1 212 ? -7.689 35.619 29.729 1.00 23.32 200 ASP A C 1
ATOM 1600 O O . ASP A 1 212 ? -8.545 36.119 29.011 1.00 22.65 200 ASP A O 1
ATOM 1605 N N . THR A 1 213 ? -6.408 35.974 29.675 1.00 20.70 201 THR A N 1
ATOM 1606 C CA . THR A 1 213 ? -5.916 36.881 28.652 1.00 21.95 201 THR A CA 1
ATOM 1607 C C . THR A 1 213 ? -5.855 36.107 27.340 1.00 21.66 201 THR A C 1
ATOM 1608 O O . THR A 1 213 ? -5.248 35.031 27.291 1.00 20.32 201 THR A O 1
ATOM 1612 N N . PRO A 1 214 ? -6.478 36.630 26.270 1.00 21.71 202 PRO A N 1
ATOM 1613 C CA . PRO A 1 214 ? -6.633 35.905 25.014 1.00 21.26 202 PRO A CA 1
ATOM 1614 C C . PRO A 1 214 ? -5.373 35.922 24.121 1.00 22.17 202 PRO A C 1
ATOM 1615 O O . PRO A 1 214 ? -5.439 36.211 22.929 1.00 21.42 202 PRO A O 1
ATOM 1619 N N . LEU A 1 215 ? -4.226 35.599 24.685 1.00 20.97 203 LEU A N 1
ATOM 1620 C CA . LEU A 1 215 ? -3.020 35.364 23.882 1.00 21.19 203 LEU A CA 1
ATOM 1621 C C . LEU A 1 215 ? -3.287 34.143 23.020 1.00 21.14 203 LEU A C 1
ATOM 1622 O O . LEU A 1 215 ? -4.124 33.309 23.393 1.00 21.14 203 LEU A O 1
ATOM 1627 N N . PRO A 1 216 ? -2.615 34.020 21.869 1.00 21.29 204 PRO A N 1
ATOM 1628 C CA . PRO A 1 216 ? -2.879 32.848 21.006 1.00 20.57 204 PRO A CA 1
ATOM 1629 C C . PRO A 1 216 ? -2.867 31.494 21.752 1.00 21.45 204 PRO A C 1
ATOM 1630 O O . PRO A 1 216 ? -3.723 30.647 21.496 1.00 22.20 204 PRO A O 1
ATOM 1634 N N . ALA A 1 217 ? -1.855 31.288 22.592 1.00 20.68 205 ALA A N 1
ATOM 1635 C CA . ALA A 1 217 ? -1.731 30.033 23.305 1.00 21.48 205 ALA A CA 1
ATOM 1636 C C . ALA A 1 217 ? -2.916 29.707 24.166 1.00 21.15 205 ALA A C 1
ATOM 1637 O O . ALA A 1 217 ? -3.138 28.523 24.521 1.00 23.74 205 ALA A O 1
ATOM 1639 N N . TYR A 1 218 ? -3.630 30.728 24.622 1.00 21.25 206 TYR A N 1
ATOM 1640 C CA . TYR A 1 218 ? -4.857 30.531 25.437 1.00 21.60 206 TYR A CA 1
ATOM 1641 C C . TYR A 1 218 ? -5.866 29.655 24.726 1.00 22.92 206 TYR A C 1
ATOM 1642 O O . TYR A 1 218 ? -6.588 28.931 25.379 1.00 22.12 206 TYR A O 1
ATOM 1651 N N . PHE A 1 219 ? -5.881 29.681 23.394 1.00 22.11 207 PHE A N 1
ATOM 1652 C CA . PHE A 1 219 ? -6.960 28.981 22.642 1.00 22.36 207 PHE A CA 1
ATOM 1653 C C . PHE A 1 219 ? -6.645 27.586 22.204 1.00 23.70 207 PHE A C 1
ATOM 1654 O O . PHE A 1 219 ? -7.515 26.931 21.609 1.00 23.37 207 PHE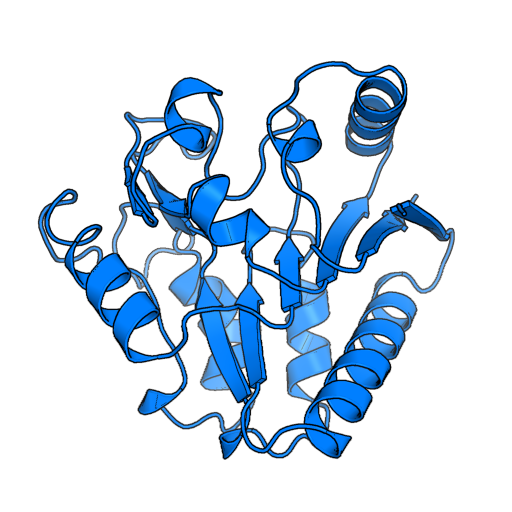 A O 1
ATOM 1662 N N . VAL A 1 220 ? -5.446 27.096 22.503 1.00 21.23 208 VAL A N 1
ATOM 1663 C CA . VAL A 1 220 ? -5.015 25.785 22.040 1.00 21.97 208 VAL A CA 1
ATOM 1664 C C . VAL A 1 220 ? -5.101 24.829 23.224 1.00 22.51 208 VAL A C 1
ATOM 1665 O O . VAL A 1 220 ? -4.408 24.980 24.249 1.00 23.83 208 VAL A O 1
ATOM 1669 N N . ARG A 1 221 ? -5.996 23.861 23.096 1.00 22.82 209 ARG A N 1
ATOM 1670 C CA . ARG A 1 221 ? -6.280 22.901 24.150 1.00 22.92 209 ARG A CA 1
ATOM 1671 C C . ARG A 1 221 ? -6.394 21.517 23.598 1.00 22.98 209 ARG A C 1
ATOM 1672 O O . ARG A 1 221 ? -6.961 21.318 22.505 1.00 22.55 209 ARG A O 1
ATOM 1680 N N . GLY A 1 222 ? -5.918 20.529 24.351 1.00 22.99 210 GLY A N 1
ATOM 1681 C CA . GLY A 1 222 ? -6.109 19.141 23.982 1.00 22.58 210 GLY A CA 1
ATOM 1682 C C . GLY A 1 222 ? -7.549 18.690 24.233 1.00 23.13 210 GLY A C 1
ATOM 1683 O O . GLY A 1 222 ? -8.232 19.183 25.118 1.00 22.17 210 GLY A O 1
ATOM 1684 N N . LYS A 1 223 ? -8.049 17.775 23.415 1.00 24.44 211 LYS A N 1
ATOM 1685 C CA . LYS A 1 223 ? -9.390 17.280 23.626 1.00 24.76 211 LYS A CA 1
ATOM 1686 C C . LYS A 1 223 ? -9.521 16.505 24.941 1.00 25.45 211 LYS A C 1
ATOM 1687 O O . LYS A 1 223 ? -10.596 16.496 25.569 1.00 25.09 211 LYS A O 1
ATOM 1693 N N . GLU A 1 224 ? -8.430 15.866 25.358 1.00 23.77 212 GLU A N 1
ATOM 1694 C CA . GLU A 1 224 ? -8.377 15.098 26.591 1.00 24.65 212 GLU A CA 1
ATOM 1695 C C . GLU A 1 224 ? -7.676 15.895 27.683 1.00 24.61 212 GLU A C 1
ATOM 1696 O O . GLU A 1 224 ? -8.142 15.968 28.822 1.00 24.42 212 GLU A O 1
ATOM 1702 N N . LYS A 1 225 ? -6.559 16.495 27.320 1.00 23.75 213 LYS A N 1
ATOM 1703 C CA . LYS A 1 225 ? -5.715 17.201 28.287 1.00 25.24 213 LYS A CA 1
ATOM 1704 C C . LYS A 1 225 ? -4.777 18.212 27.668 1.00 23.27 213 LYS A C 1
ATOM 1705 O O . LYS A 1 225 ? -4.290 18.007 26.583 1.00 23.87 213 LYS A O 1
ATOM 1711 N N . THR A 1 226 ? -4.527 19.306 28.398 1.00 22.20 214 THR A N 1
ATOM 1712 C CA . THR A 1 226 ? -3.482 20.253 28.082 1.00 21.81 214 THR A CA 1
ATOM 1713 C C . THR A 1 226 ? -2.497 20.257 29.247 1.00 20.76 214 THR A C 1
ATOM 1714 O O . THR A 1 226 ? -2.884 20.304 30.412 1.00 21.11 214 THR A O 1
ATOM 1718 N N . VAL A 1 227 ? -1.231 20.130 28.913 1.00 21.11 215 VAL A N 1
ATOM 1719 C CA . VAL A 1 227 ? -0.160 20.056 29.898 1.00 20.53 215 VAL A CA 1
ATOM 1720 C C . VAL A 1 227 ? 0.916 21.061 29.604 1.00 21.80 215 VAL A C 1
ATOM 1721 O O . VAL A 1 227 ? 1.416 21.127 28.480 1.00 22.73 215 VAL A O 1
ATOM 1725 N N . TRP A 1 228 ? 1.317 21.839 30.610 1.00 21.86 216 TRP A N 1
ATOM 1726 C CA . TRP A 1 228 ? 2.437 22.753 30.487 1.00 20.82 216 TRP A CA 1
ATOM 1727 C C . TRP A 1 228 ? 3.621 22.167 31.298 1.00 20.93 216 TRP A C 1
ATOM 1728 O O . TRP A 1 228 ? 3.474 21.776 32.442 1.00 21.12 216 TRP A O 1
ATOM 1739 N N . PHE A 1 229 ? 4.801 22.162 30.678 1.00 20.32 217 PHE A N 1
ATOM 1740 C CA . PHE A 1 229 ? 6.028 21.829 31.380 1.00 20.90 217 PHE A CA 1
ATOM 1741 C C . PHE A 1 229 ? 6.807 23.137 31.451 1.00 21.25 217 PHE A C 1
ATOM 1742 O O . PHE A 1 229 ? 7.300 23.632 30.421 1.00 22.16 217 PHE A O 1
ATOM 1750 N N . VAL A 1 230 ? 6.902 23.696 32.646 1.00 20.80 218 VAL A N 1
ATOM 1751 C CA . VAL A 1 230 ? 7.443 25.028 32.858 1.00 20.60 218 VAL A CA 1
ATOM 1752 C C . VAL A 1 230 ? 8.748 24.973 33.628 1.00 21.58 218 VAL A C 1
ATOM 1753 O O . VAL A 1 230 ? 8.786 24.491 34.772 1.00 20.10 218 VAL A O 1
ATOM 1757 N N . GLY A 1 231 ? 9.821 25.428 32.975 1.00 22.50 219 GLY A N 1
ATOM 1758 C CA . GLY A 1 231 ? 11.152 25.467 33.579 1.00 26.87 219 GLY A CA 1
ATOM 1759 C C . GLY A 1 231 ? 11.504 26.864 34.082 1.00 28.37 219 GLY A C 1
ATOM 1760 O O . GLY A 1 231 ? 11.025 27.848 33.551 1.00 28.41 219 GLY A O 1
ATOM 1761 N N . LYS A 1 232 ? 12.359 26.910 35.105 1.00 31.33 220 LYS A N 1
ATOM 1762 C CA . LYS A 1 232 ? 12.928 28.143 35.718 1.00 32.97 220 LYS A CA 1
ATOM 1763 C C . LYS A 1 232 ? 12.183 28.645 36.976 1.00 35.14 220 LYS A C 1
ATOM 1764 O O . LYS A 1 232 ? 11.607 27.862 37.771 1.00 37.61 220 LYS A O 1
#

Organism: Thermotoga maritima (strain ATCC 43589 / DSM 3109 / JCM 10099 / NBRC 100826 / MSB8) (NCBI:txid243274)